Protein AF-A0A8X8A6C6-F1 (afdb_monomer_lite)

Structure (mmCIF, N/CA/C/O backbone):
data_AF-A0A8X8A6C6-F1
#
_entry.id   AF-A0A8X8A6C6-F1
#
loop_
_atom_site.group_PDB
_atom_site.id
_atom_site.type_symbol
_atom_site.label_atom_id
_atom_site.label_alt_id
_atom_site.label_comp_id
_atom_site.label_asym_id
_atom_site.label_entity_id
_atom_site.label_seq_id
_atom_site.pdbx_PDB_ins_code
_atom_site.Cartn_x
_atom_site.Cartn_y
_atom_site.Cartn_z
_atom_site.occupancy
_atom_site.B_iso_or_equiv
_atom_site.auth_seq_id
_atom_site.auth_comp_id
_atom_site.auth_asym_id
_atom_site.auth_atom_id
_atom_site.pdbx_PDB_model_num
ATOM 1 N N . MET A 1 1 ? 22.753 -1.220 -22.882 1.00 50.66 1 MET A N 1
ATOM 2 C CA . MET A 1 1 ? 22.386 -2.649 -22.761 1.00 50.66 1 MET A CA 1
ATOM 3 C C . MET A 1 1 ? 22.906 -3.219 -21.456 1.00 50.66 1 MET A C 1
ATOM 5 O O . MET A 1 1 ? 23.828 -2.651 -20.885 1.00 50.66 1 MET A O 1
ATOM 9 N N . TRP A 1 2 ? 22.296 -4.306 -20.990 1.00 42.31 2 TRP A N 1
ATOM 10 C CA . TRP A 1 2 ? 22.705 -5.079 -19.818 1.00 42.31 2 TRP A CA 1
ATOM 11 C C . TRP A 1 2 ? 23.361 -6.384 -20.267 1.00 42.31 2 TRP A C 1
ATOM 13 O O . TRP A 1 2 ? 22.834 -7.065 -21.150 1.00 42.31 2 TRP A O 1
ATOM 23 N N . PHE A 1 3 ? 24.485 -6.726 -19.644 1.00 52.22 3 PHE A N 1
ATOM 24 C CA . PHE A 1 3 ? 25.288 -7.910 -19.929 1.00 52.22 3 PHE A CA 1
ATOM 25 C C . PHE A 1 3 ? 25.365 -8.757 -18.670 1.00 52.22 3 PHE A C 1
ATOM 27 O O . PHE A 1 3 ? 25.747 -8.252 -17.614 1.00 52.22 3 PHE A O 1
ATOM 34 N N . THR A 1 4 ? 25.044 -10.041 -18.775 1.00 44.72 4 THR A N 1
ATOM 35 C CA . THR A 1 4 ? 25.275 -10.993 -17.687 1.00 44.72 4 THR A CA 1
ATOM 36 C C . THR A 1 4 ? 26.309 -12.015 -18.123 1.00 44.72 4 THR A C 1
ATOM 38 O O . THR A 1 4 ? 26.272 -12.556 -19.233 1.00 44.72 4 THR A O 1
ATOM 41 N N . TRP A 1 5 ? 27.255 -12.271 -17.231 1.00 49.22 5 TRP A N 1
ATOM 42 C CA . TRP A 1 5 ? 28.219 -13.343 -17.320 1.00 49.22 5 TRP A CA 1
ATOM 43 C C . TRP A 1 5 ? 27.968 -14.371 -16.214 1.00 49.22 5 TRP A C 1
ATOM 45 O O . TRP A 1 5 ? 27.308 -14.088 -15.217 1.00 49.22 5 TRP A O 1
ATOM 55 N N . GLY A 1 6 ? 28.410 -15.607 -16.442 1.00 45.78 6 GLY A N 1
ATOM 56 C CA . GLY A 1 6 ? 28.146 -16.741 -15.558 1.00 45.78 6 GLY A CA 1
ATOM 57 C C . GLY A 1 6 ? 28.552 -16.523 -14.091 1.00 45.78 6 GLY A C 1
ATOM 58 O O . GLY A 1 6 ? 29.268 -15.589 -13.730 1.00 45.78 6 GLY A O 1
ATOM 59 N N . ARG A 1 7 ? 28.070 -17.439 -13.246 1.00 41.62 7 ARG A N 1
ATOM 60 C CA . ARG A 1 7 ? 28.234 -17.463 -11.786 1.00 41.62 7 ARG A CA 1
ATOM 61 C C . ARG A 1 7 ? 29.710 -17.378 -11.372 1.00 41.62 7 ARG A C 1
ATOM 63 O O . ARG A 1 7 ? 30.517 -18.192 -11.813 1.00 41.62 7 ARG A O 1
ATOM 70 N N . HIS A 1 8 ? 30.038 -16.454 -10.470 1.00 51.28 8 HIS A N 1
ATOM 71 C CA . HIS A 1 8 ? 31.318 -16.468 -9.758 1.00 51.28 8 HIS A CA 1
ATOM 72 C C . HIS A 1 8 ? 31.312 -17.524 -8.651 1.00 51.28 8 HIS A C 1
ATOM 74 O O . HIS A 1 8 ? 30.309 -17.721 -7.964 1.00 51.28 8 HIS A O 1
ATOM 80 N N . SER A 1 9 ? 32.459 -18.160 -8.427 1.00 47.44 9 SER A N 1
ATOM 81 C CA . SER A 1 9 ? 32.748 -18.911 -7.206 1.00 47.44 9 SER A CA 1
ATOM 82 C C . SER A 1 9 ? 33.253 -17.944 -6.128 1.00 47.44 9 SER A C 1
ATOM 84 O O . SER A 1 9 ? 34.435 -17.961 -5.786 1.00 47.44 9 SER A O 1
ATOM 86 N N . HIS A 1 10 ? 32.406 -17.033 -5.645 1.00 53.00 10 HIS A N 1
ATOM 87 C CA . HIS A 1 10 ? 32.787 -16.204 -4.501 1.00 53.00 10 HIS A CA 1
ATOM 88 C C . HIS A 1 10 ? 32.611 -16.980 -3.193 1.00 53.00 10 HIS A C 1
ATOM 90 O O . HIS A 1 10 ? 31.655 -17.736 -3.015 1.00 53.00 10 HIS A O 1
ATOM 96 N N . VAL A 1 11 ? 33.563 -16.772 -2.284 1.00 54.69 11 VAL A N 1
ATOM 97 C CA . VAL A 1 11 ? 33.421 -17.077 -0.857 1.00 54.69 11 VAL A CA 1
ATOM 98 C C . VAL A 1 11 ? 32.329 -16.160 -0.286 1.00 54.69 11 VAL A C 1
ATOM 100 O O . VAL A 1 11 ? 32.055 -15.107 -0.860 1.00 54.69 11 VAL A O 1
ATOM 103 N N . SER A 1 12 ? 31.683 -16.558 0.811 1.00 57.09 12 SER A N 1
ATOM 104 C CA . SER A 1 12 ? 30.453 -15.948 1.345 1.00 57.09 12 SER A CA 1
ATOM 105 C C . SER A 1 12 ? 30.505 -14.432 1.595 1.00 57.09 12 SER A C 1
ATOM 107 O O . SER A 1 12 ? 29.444 -13.817 1.636 1.00 57.09 12 SER A O 1
ATOM 109 N N . GLU A 1 13 ? 31.692 -13.817 1.689 1.00 70.00 13 GLU A N 1
ATOM 110 C CA . GLU A 1 13 ? 31.872 -12.358 1.749 1.00 70.00 13 GLU A CA 1
ATOM 111 C C . GLU A 1 13 ? 33.105 -11.892 0.937 1.00 70.00 13 GLU A C 1
ATOM 113 O O . GLU A 1 13 ? 34.239 -12.106 1.370 1.00 70.00 13 GLU A O 1
ATOM 118 N N . PRO A 1 14 ? 32.931 -11.267 -0.246 1.00 70.19 14 PRO A N 1
ATOM 119 C CA . PRO A 1 14 ? 34.041 -10.747 -1.050 1.00 70.19 14 PRO A CA 1
ATOM 120 C C . PRO A 1 14 ? 34.592 -9.423 -0.491 1.00 70.19 14 PRO A C 1
ATOM 122 O O . PRO A 1 14 ? 33.827 -8.542 -0.087 1.00 70.19 14 PRO A O 1
ATOM 125 N N . SER A 1 15 ? 35.919 -9.254 -0.514 1.00 82.75 15 SER A N 1
ATOM 126 C CA . SER A 1 15 ? 36.582 -8.006 -0.108 1.00 82.75 15 SER A CA 1
ATOM 127 C C . SER A 1 15 ? 36.410 -6.897 -1.156 1.00 82.75 15 SER A C 1
ATOM 129 O O . SER A 1 15 ? 36.077 -7.171 -2.309 1.00 82.75 15 SER A O 1
ATOM 131 N N . SER A 1 16 ? 36.680 -5.633 -0.802 1.00 82.06 16 SER A N 1
ATOM 132 C CA . SER A 1 16 ? 36.656 -4.521 -1.772 1.00 82.06 16 SER A CA 1
ATOM 133 C C . SER A 1 16 ? 37.600 -4.759 -2.955 1.00 82.06 16 SER A C 1
ATOM 135 O O . SER A 1 16 ? 37.213 -4.547 -4.099 1.00 82.06 16 SER A O 1
ATOM 137 N N . LEU A 1 17 ? 38.788 -5.307 -2.689 1.00 84.88 17 LEU A N 1
ATOM 138 C CA . LEU A 1 17 ? 39.769 -5.661 -3.714 1.00 84.88 17 LEU A CA 1
ATOM 139 C C . LEU A 1 17 ? 39.229 -6.719 -4.692 1.00 84.88 17 LEU A C 1
ATOM 141 O O . LEU A 1 17 ? 39.547 -6.688 -5.881 1.00 84.88 17 LEU A O 1
ATOM 145 N N . ASP A 1 18 ? 38.415 -7.661 -4.208 1.00 80.62 18 ASP A N 1
ATOM 146 C CA . ASP A 1 18 ? 37.792 -8.676 -5.062 1.00 80.62 18 ASP A CA 1
ATOM 147 C C . ASP A 1 18 ? 36.736 -8.050 -5.978 1.00 80.62 18 ASP A C 1
ATOM 149 O O . ASP A 1 18 ? 36.684 -8.373 -7.164 1.00 80.62 18 ASP A O 1
ATOM 153 N N . LEU A 1 19 ? 35.940 -7.108 -5.464 1.00 83.19 19 LEU A N 1
ATOM 154 C CA . LEU A 1 19 ? 34.939 -6.385 -6.256 1.00 83.19 19 LEU A CA 1
ATOM 155 C C . LEU A 1 19 ? 35.593 -5.477 -7.313 1.00 83.19 19 LEU A C 1
ATOM 157 O O . LEU A 1 19 ? 35.108 -5.410 -8.447 1.00 83.19 19 LEU A O 1
ATOM 161 N N . ASP A 1 20 ? 36.714 -4.836 -6.976 1.00 87.38 20 ASP A N 1
ATOM 162 C CA . ASP A 1 20 ? 37.488 -4.008 -7.908 1.00 87.38 20 ASP A CA 1
ATOM 163 C C . ASP A 1 20 ? 38.074 -4.857 -9.042 1.00 87.38 20 ASP A C 1
ATOM 165 O O . ASP A 1 20 ? 37.965 -4.499 -10.215 1.00 87.38 20 ASP A O 1
ATOM 169 N N . ARG A 1 21 ? 38.602 -6.046 -8.721 1.00 87.19 21 ARG A N 1
ATOM 170 C CA . ARG A 1 21 ? 39.092 -7.008 -9.724 1.00 87.19 21 ARG A CA 1
ATOM 171 C C . ARG A 1 21 ? 37.996 -7.471 -10.679 1.00 87.19 21 ARG A C 1
ATOM 173 O O . ARG A 1 21 ? 38.250 -7.603 -11.876 1.00 87.19 21 ARG A O 1
ATOM 180 N N . VAL A 1 22 ? 36.786 -7.720 -10.175 1.00 85.44 22 VAL A N 1
ATOM 181 C CA . VAL A 1 22 ? 35.648 -8.097 -11.028 1.00 85.44 22 VAL A CA 1
ATOM 182 C C . VAL A 1 22 ? 35.269 -6.934 -11.947 1.00 85.44 22 VAL A C 1
ATOM 184 O O . VAL A 1 22 ? 35.121 -7.136 -13.151 1.00 85.44 22 VAL A O 1
ATOM 187 N N . THR A 1 23 ? 35.208 -5.714 -11.416 1.00 88.06 23 THR A N 1
ATOM 188 C CA . THR A 1 23 ? 34.947 -4.501 -12.207 1.00 88.06 23 THR A CA 1
ATOM 189 C C . THR A 1 23 ? 35.987 -4.312 -13.314 1.00 88.06 23 THR A C 1
ATOM 191 O O . THR A 1 23 ? 35.636 -4.102 -14.475 1.00 88.06 23 THR A O 1
ATOM 194 N N . ASP A 1 24 ? 37.273 -4.476 -13.000 1.00 89.81 24 ASP A N 1
ATOM 195 C CA . ASP A 1 24 ? 38.345 -4.414 -13.995 1.00 89.81 24 ASP A CA 1
ATOM 196 C C . ASP A 1 24 ? 38.210 -5.490 -15.078 1.00 89.81 24 ASP A C 1
ATOM 198 O O . ASP A 1 24 ? 38.470 -5.220 -16.255 1.00 89.81 24 ASP A O 1
ATOM 202 N N . SER A 1 25 ? 37.746 -6.688 -14.711 1.00 88.81 25 SER A N 1
ATOM 203 C CA . SER A 1 25 ? 37.495 -7.765 -15.670 1.00 88.81 25 SER A CA 1
ATOM 204 C C . SER A 1 25 ? 36.363 -7.435 -16.652 1.00 88.81 25 SER A C 1
ATOM 206 O O . SER A 1 25 ? 36.438 -7.834 -17.816 1.00 88.81 25 SER A O 1
ATOM 208 N N . HIS A 1 26 ? 35.355 -6.655 -16.237 1.00 89.94 26 HIS A N 1
ATOM 209 C CA . HIS A 1 26 ? 34.302 -6.168 -17.134 1.00 89.94 26 HIS A CA 1
ATOM 210 C C . HIS A 1 26 ? 34.869 -5.208 -18.182 1.00 89.94 26 HIS A C 1
ATOM 212 O O . HIS A 1 26 ? 34.605 -5.371 -19.375 1.00 89.94 26 HIS A O 1
ATOM 218 N N . HIS A 1 27 ? 35.695 -4.248 -17.752 1.00 89.62 27 HIS A N 1
ATOM 219 C CA . HIS A 1 27 ? 36.344 -3.296 -18.657 1.00 89.62 27 HIS A CA 1
ATOM 220 C C . HIS A 1 27 ? 37.281 -3.997 -19.644 1.00 89.62 27 HIS A C 1
ATOM 222 O O . HIS A 1 27 ? 37.338 -3.635 -20.817 1.00 89.62 27 HIS A O 1
ATOM 228 N N . GLU A 1 28 ? 38.009 -5.021 -19.195 1.00 87.56 28 GLU A N 1
ATOM 229 C CA . GLU A 1 28 ? 38.875 -5.810 -20.073 1.00 87.56 28 GLU A CA 1
ATOM 230 C C . GLU A 1 28 ? 38.093 -6.651 -21.076 1.00 87.56 28 GLU A C 1
ATOM 232 O O . GLU A 1 28 ? 38.488 -6.727 -22.243 1.00 87.56 28 GLU A O 1
ATOM 237 N N . LEU A 1 29 ? 36.982 -7.254 -20.646 1.00 86.50 29 LEU A N 1
ATOM 238 C CA . LEU A 1 29 ? 36.109 -8.011 -21.529 1.00 86.50 29 LEU A CA 1
ATOM 239 C C . LEU A 1 29 ? 35.541 -7.102 -22.620 1.00 86.50 29 LEU A C 1
ATOM 241 O O . LEU A 1 29 ? 35.738 -7.400 -23.796 1.00 86.50 29 LEU A O 1
ATOM 245 N N . LEU A 1 30 ? 34.908 -5.983 -22.256 1.00 86.12 30 LEU A N 1
ATOM 246 C CA . LEU A 1 30 ? 34.327 -5.059 -23.231 1.00 86.12 30 LEU A CA 1
ATOM 247 C C . LEU A 1 30 ? 35.401 -4.428 -24.132 1.00 86.12 30 LEU A C 1
ATOM 249 O O . LEU A 1 30 ? 35.263 -4.421 -25.354 1.00 86.12 30 LEU A O 1
ATOM 253 N N . GLY A 1 31 ? 36.522 -3.995 -23.550 1.00 84.62 31 GLY A N 1
ATOM 254 C CA . GLY A 1 31 ? 37.639 -3.418 -24.299 1.00 84.62 31 GLY A CA 1
ATOM 255 C C . GLY A 1 31 ? 38.247 -4.379 -25.327 1.00 84.62 31 GLY A C 1
ATOM 256 O O . GLY A 1 31 ? 38.804 -3.933 -26.328 1.00 84.62 31 GLY A O 1
ATOM 257 N N . SER A 1 32 ? 38.114 -5.696 -25.133 1.00 82.75 32 SER A N 1
ATOM 258 C CA . SER A 1 32 ? 38.578 -6.691 -26.107 1.00 82.75 32 SER A CA 1
ATOM 259 C C . SER A 1 32 ? 37.758 -6.732 -27.407 1.00 82.75 32 SER A C 1
ATOM 261 O O . SER A 1 32 ? 38.290 -7.173 -28.426 1.00 82.75 32 SER A O 1
ATOM 263 N N . PHE A 1 33 ? 36.513 -6.238 -27.402 1.00 76.44 33 PHE A N 1
ATOM 264 C CA . PHE A 1 33 ? 35.654 -6.157 -28.595 1.00 76.44 33 PHE A CA 1
ATOM 265 C C . PHE A 1 33 ? 35.886 -4.884 -29.396 1.00 76.44 33 PHE A C 1
ATOM 267 O O . PHE A 1 33 ? 35.935 -4.937 -30.622 1.00 76.44 33 PHE A O 1
ATOM 274 N N . PHE A 1 34 ? 36.167 -3.765 -28.725 1.00 73.56 34 PHE A N 1
ATOM 275 C CA . PHE A 1 34 ? 36.590 -2.538 -29.409 1.00 73.56 34 PHE A CA 1
ATOM 276 C C . PHE A 1 34 ? 37.879 -2.720 -30.222 1.00 73.56 34 PHE A C 1
ATOM 278 O O . PHE A 1 34 ? 38.143 -1.958 -31.145 1.00 73.56 34 PHE A O 1
ATOM 285 N N . PHE A 1 35 ? 38.662 -3.756 -29.916 1.00 64.38 35 PHE A N 1
ATOM 286 C CA . PHE A 1 35 ? 39.835 -4.142 -30.692 1.00 64.38 35 PHE A CA 1
ATOM 287 C C . PHE A 1 35 ? 39.512 -4.971 -31.956 1.00 64.38 35 PHE A C 1
ATOM 289 O O . PHE A 1 35 ? 40.356 -5.057 -32.845 1.00 64.38 35 PHE A O 1
ATOM 296 N N . ARG A 1 36 ? 38.337 -5.618 -32.044 1.00 59.59 36 ARG A N 1
ATOM 297 C CA . ARG A 1 36 ? 38.002 -6.629 -33.073 1.00 59.59 36 ARG A CA 1
ATOM 298 C C . ARG A 1 36 ? 37.034 -6.165 -34.172 1.00 59.59 36 ARG A C 1
ATOM 300 O O . ARG A 1 36 ? 36.957 -6.839 -35.198 1.00 59.59 36 ARG A O 1
ATOM 307 N N . LEU A 1 37 ? 36.353 -5.031 -34.004 1.00 56.44 37 LEU A N 1
ATOM 308 C CA . LEU A 1 37 ? 35.411 -4.481 -34.990 1.00 56.44 37 LEU A CA 1
ATOM 309 C C . LEU A 1 37 ? 36.121 -3.940 -36.256 1.00 56.44 37 LEU A C 1
ATOM 311 O O . LEU A 1 37 ? 37.153 -3.271 -36.139 1.00 56.44 37 LEU A O 1
ATOM 315 N N . PRO A 1 38 ? 35.594 -4.170 -37.478 1.00 53.69 38 PRO A N 1
ATOM 316 C CA . PRO A 1 38 ? 36.213 -3.685 -38.710 1.00 53.69 38 PRO A CA 1
ATOM 317 C C . PRO A 1 38 ? 35.692 -2.294 -39.135 1.00 53.69 38 PRO A C 1
ATOM 319 O O . PRO A 1 38 ? 34.567 -2.196 -39.611 1.00 53.69 38 PRO A O 1
ATOM 322 N N . ALA A 1 39 ? 36.529 -1.247 -39.000 1.00 50.38 39 ALA A N 1
ATOM 323 C CA . ALA A 1 39 ? 36.676 -0.019 -39.837 1.00 50.38 39 ALA A CA 1
ATOM 324 C C . ALA A 1 39 ? 37.160 1.190 -38.991 1.00 50.38 39 ALA A C 1
ATOM 326 O O . ALA A 1 39 ? 37.118 1.143 -37.765 1.00 50.38 39 ALA A O 1
ATOM 327 N N . PRO A 1 40 ? 37.540 2.340 -39.587 1.00 47.84 40 PRO A N 1
ATOM 328 C CA . PRO A 1 40 ? 38.885 2.701 -40.069 1.00 47.84 40 PRO A CA 1
ATOM 329 C C . PRO A 1 40 ? 39.998 2.751 -38.993 1.00 47.84 40 PRO A C 1
ATOM 331 O O . PRO A 1 40 ? 41.100 3.222 -39.263 1.00 47.84 40 PRO A O 1
ATOM 334 N N . VAL A 1 41 ? 39.741 2.277 -37.772 1.00 52.47 41 VAL A N 1
ATOM 335 C CA . VAL A 1 41 ? 40.631 2.431 -36.611 1.00 52.47 41 VAL A CA 1
ATOM 336 C C . VAL A 1 41 ? 41.327 1.121 -36.227 1.00 52.47 41 VAL A C 1
ATOM 338 O O . VAL A 1 41 ? 41.425 0.748 -35.061 1.00 52.47 41 VAL A O 1
ATOM 341 N N . SER A 1 42 ? 41.865 0.412 -37.219 1.00 46.72 42 SER A N 1
ATOM 342 C CA . SER A 1 42 ? 42.821 -0.672 -36.977 1.00 46.72 42 SER A CA 1
ATOM 343 C C . SER A 1 42 ? 44.135 -0.074 -36.453 1.00 46.72 42 SER A C 1
ATOM 345 O O . SER A 1 42 ? 44.983 0.340 -37.243 1.00 46.72 42 SER A O 1
ATOM 347 N N . GLY A 1 43 ? 44.293 0.023 -35.127 1.00 54.00 43 GLY A N 1
ATOM 348 C CA . GLY A 1 43 ? 45.549 0.481 -34.516 1.00 54.00 43 GLY A CA 1
ATOM 349 C C . GLY A 1 43 ? 45.487 1.137 -33.131 1.00 54.00 43 GLY A C 1
ATOM 350 O O . GLY A 1 43 ? 46.524 1.605 -32.666 1.00 54.00 43 GLY A O 1
ATOM 351 N N . LEU A 1 44 ? 44.337 1.200 -32.445 1.00 57.44 44 LEU A N 1
ATOM 352 C CA . LEU A 1 44 ? 44.312 1.763 -31.087 1.00 57.44 44 LEU A CA 1
ATOM 353 C C . LEU A 1 44 ? 45.078 0.869 -30.089 1.00 57.44 44 LEU A C 1
ATOM 355 O O . LEU A 1 44 ? 44.788 -0.327 -29.994 1.00 57.44 44 LEU A O 1
ATOM 359 N N . PRO A 1 45 ? 46.013 1.426 -29.289 1.00 68.94 45 PRO A N 1
ATOM 360 C CA . PRO A 1 45 ? 46.638 0.713 -28.182 1.00 68.94 45 PRO A CA 1
ATOM 361 C C . PRO A 1 45 ? 45.588 0.092 -27.253 1.00 68.94 45 PRO A C 1
ATOM 363 O O . PRO A 1 45 ? 44.576 0.721 -26.941 1.00 68.94 45 PRO A O 1
ATOM 366 N N . ARG A 1 46 ? 45.865 -1.116 -26.741 1.00 66.88 46 ARG A N 1
ATOM 367 C CA . ARG A 1 46 ? 45.013 -1.852 -25.780 1.00 66.88 46 ARG A CA 1
ATOM 368 C C . ARG A 1 46 ? 44.539 -0.984 -24.605 1.00 66.88 46 ARG A C 1
ATOM 370 O O . ARG A 1 46 ? 43.432 -1.172 -24.111 1.00 66.88 46 ARG A O 1
ATOM 377 N N . LEU A 1 47 ? 45.363 -0.018 -24.191 1.00 71.19 47 LEU A N 1
ATOM 378 C CA . LEU A 1 47 ? 45.040 0.945 -23.141 1.00 71.19 47 LEU A CA 1
ATOM 379 C C . LEU A 1 47 ? 43.843 1.835 -23.510 1.00 71.19 47 LEU A C 1
ATOM 381 O O . LEU A 1 47 ? 42.948 2.010 -22.695 1.00 71.19 47 LEU A O 1
ATOM 385 N N . ILE A 1 48 ? 43.773 2.325 -24.750 1.00 75.25 48 ILE A N 1
ATOM 386 C CA . ILE A 1 48 ? 42.691 3.215 -25.191 1.00 75.25 48 ILE A CA 1
ATOM 387 C C . ILE A 1 48 ? 41.364 2.455 -25.317 1.00 75.25 48 ILE A C 1
ATOM 389 O O . ILE A 1 48 ? 40.311 2.993 -24.993 1.00 75.25 48 ILE A O 1
ATOM 393 N N . CYS A 1 49 ? 41.399 1.178 -25.712 1.00 79.69 49 CYS A N 1
ATOM 394 C CA . CYS A 1 49 ? 40.197 0.335 -25.730 1.00 79.69 49 CYS A CA 1
ATOM 395 C C . CYS A 1 49 ? 39.655 0.073 -24.314 1.00 79.69 49 CYS A C 1
ATOM 397 O O . CYS A 1 49 ? 38.442 0.036 -24.124 1.00 79.69 49 CYS A O 1
ATOM 399 N N . LYS A 1 50 ? 40.540 -0.074 -23.315 1.00 82.31 50 LYS A N 1
ATOM 400 C CA . LYS A 1 50 ? 40.139 -0.212 -21.905 1.00 82.31 50 LYS A CA 1
ATOM 401 C C . LYS A 1 50 ? 39.534 1.086 -21.362 1.00 82.31 50 LYS A C 1
ATOM 403 O O . LYS A 1 50 ? 38.537 1.016 -20.655 1.00 82.31 50 LYS A O 1
ATOM 408 N N . GLU A 1 51 ? 40.081 2.248 -21.718 1.00 84.69 51 GLU A N 1
ATOM 409 C CA . GLU A 1 51 ? 39.495 3.541 -21.326 1.00 84.69 51 GLU A CA 1
ATOM 410 C C . GLU A 1 51 ? 38.123 3.768 -21.973 1.00 84.69 51 GLU A C 1
ATOM 412 O O . GLU A 1 51 ? 37.165 4.061 -21.266 1.00 84.69 51 GLU A O 1
ATOM 417 N N . LYS A 1 52 ? 37.964 3.478 -23.271 1.00 83.75 52 LYS A N 1
ATOM 418 C CA . LYS A 1 52 ? 36.640 3.490 -23.919 1.00 83.75 52 LYS A CA 1
ATOM 419 C C . LYS A 1 52 ? 35.638 2.557 -23.237 1.00 83.75 52 LYS A C 1
ATOM 421 O O . LYS A 1 52 ? 34.468 2.894 -23.101 1.00 83.75 52 LYS A O 1
ATOM 426 N N . ALA A 1 53 ? 36.082 1.379 -22.799 1.00 86.75 53 ALA A N 1
ATOM 427 C CA . ALA A 1 53 ? 35.224 0.447 -22.073 1.00 86.75 53 ALA A CA 1
ATOM 428 C C . ALA A 1 53 ? 34.794 0.992 -20.704 1.00 86.75 53 ALA A C 1
ATOM 430 O O . ALA A 1 53 ? 33.647 0.789 -20.318 1.00 86.75 53 ALA A O 1
ATOM 431 N N . LYS A 1 54 ? 35.674 1.707 -19.993 1.00 89.25 54 LYS A N 1
ATOM 432 C CA . LYS A 1 54 ? 35.319 2.394 -18.742 1.00 89.25 54 LYS A CA 1
ATOM 433 C C . LYS A 1 54 ? 34.305 3.513 -18.964 1.00 89.25 54 LYS A C 1
ATOM 435 O O . LYS A 1 54 ? 33.422 3.686 -18.140 1.00 89.25 54 LYS A O 1
ATOM 440 N N . GLU A 1 55 ? 34.421 4.255 -20.064 1.00 87.62 55 GLU A N 1
ATOM 441 C CA . GLU A 1 55 ? 33.465 5.315 -20.411 1.00 87.62 55 GLU A CA 1
ATOM 442 C C . GLU A 1 55 ? 32.097 4.749 -20.816 1.00 87.62 55 GLU A C 1
ATOM 444 O O . GLU A 1 55 ? 31.060 5.313 -20.474 1.00 87.62 55 GLU A O 1
ATOM 449 N N . ALA A 1 56 ? 32.085 3.618 -21.526 1.00 85.75 56 ALA A N 1
ATOM 450 C CA . ALA A 1 56 ? 30.856 2.968 -21.966 1.00 85.75 56 ALA A CA 1
ATOM 451 C C . ALA A 1 56 ? 30.104 2.280 -20.816 1.00 85.75 56 ALA A C 1
ATOM 453 O O . ALA A 1 56 ? 28.872 2.258 -20.824 1.00 85.75 56 ALA A O 1
ATOM 454 N N . VAL A 1 57 ? 30.820 1.696 -19.846 1.00 87.69 57 VAL A N 1
ATOM 455 C CA . VAL A 1 57 ? 30.245 0.987 -18.692 1.00 87.69 57 VAL A CA 1
ATOM 456 C C . VAL A 1 57 ? 29.827 1.981 -17.613 1.00 87.69 57 VAL A C 1
ATOM 458 O O . VAL A 1 57 ? 30.661 2.612 -16.977 1.00 87.69 57 VAL A O 1
ATOM 461 N N . PHE A 1 58 ? 28.527 2.059 -17.336 1.00 86.44 58 PHE A N 1
ATOM 462 C CA . PHE A 1 58 ? 27.985 2.943 -16.298 1.00 86.44 58 PHE A CA 1
ATOM 463 C C . PHE A 1 58 ? 27.534 2.198 -15.033 1.00 86.44 58 PHE A C 1
ATOM 465 O O . PHE A 1 58 ? 27.376 2.821 -13.987 1.00 86.44 58 PHE A O 1
ATOM 472 N N . TYR A 1 59 ? 27.386 0.868 -15.089 1.00 83.62 59 TYR A N 1
ATOM 473 C CA . TYR A 1 59 ? 27.225 0.025 -13.899 1.00 83.62 59 TYR A CA 1
ATOM 474 C C . TYR A 1 59 ? 28.026 -1.268 -14.018 1.00 83.62 59 TYR A C 1
ATOM 476 O O . TYR A 1 59 ? 28.000 -1.917 -15.060 1.00 83.62 59 TYR A O 1
ATOM 484 N N . SER A 1 60 ? 28.668 -1.679 -12.923 1.00 85.44 60 SER A N 1
ATOM 485 C CA . SER A 1 60 ? 29.282 -3.001 -12.766 1.00 85.44 60 SER A CA 1
ATOM 486 C C . SER A 1 60 ? 28.657 -3.735 -11.588 1.00 85.44 60 SER A C 1
ATOM 488 O O . SER A 1 60 ? 28.566 -3.209 -10.481 1.00 85.44 60 SER A O 1
ATOM 490 N N . TYR A 1 61 ? 28.244 -4.970 -11.831 1.00 82.69 61 TYR A N 1
ATOM 491 C CA . TYR A 1 61 ? 27.598 -5.849 -10.872 1.00 82.69 61 TYR A CA 1
ATOM 492 C C . TYR A 1 61 ? 28.560 -6.965 -10.492 1.00 82.69 61 TYR A C 1
ATOM 494 O O . TYR A 1 61 ? 29.003 -7.736 -11.342 1.00 82.69 61 TYR A O 1
ATOM 502 N N . THR A 1 62 ? 28.937 -6.993 -9.216 1.00 82.19 62 THR A N 1
ATOM 503 C CA . THR A 1 62 ? 30.121 -7.730 -8.747 1.00 82.19 62 THR A CA 1
ATOM 504 C C . THR A 1 62 ? 29.840 -8.698 -7.600 1.00 82.19 62 THR A C 1
ATOM 506 O O . THR A 1 62 ? 30.706 -9.492 -7.255 1.00 82.19 62 THR A O 1
ATOM 509 N N . ARG A 1 63 ? 28.644 -8.649 -6.995 1.00 72.00 63 ARG A N 1
ATOM 510 C CA . ARG A 1 63 ? 28.291 -9.449 -5.805 1.00 72.00 63 ARG A CA 1
ATOM 511 C C . ARG A 1 63 ? 27.496 -10.706 -6.153 1.00 72.00 63 ARG A C 1
ATOM 513 O O . ARG A 1 63 ? 28.030 -11.808 -6.142 1.00 72.00 63 ARG A O 1
ATOM 520 N N . TYR A 1 64 ? 26.207 -10.536 -6.441 1.00 62.31 64 TYR A N 1
ATOM 521 C CA . TYR A 1 64 ? 25.263 -11.647 -6.635 1.00 62.31 64 TYR A CA 1
ATOM 522 C C . TYR A 1 64 ? 25.182 -12.121 -8.086 1.00 62.31 64 TYR A C 1
ATOM 524 O O . TYR A 1 64 ? 24.849 -13.270 -8.364 1.00 62.31 64 TYR A O 1
ATOM 532 N N . PHE A 1 65 ? 25.503 -11.226 -9.012 1.00 66.94 65 PHE A N 1
ATOM 533 C CA . PHE A 1 65 ? 25.543 -11.471 -10.439 1.00 66.94 65 PHE A CA 1
ATOM 534 C C . PHE A 1 65 ? 26.802 -10.819 -10.992 1.00 66.94 65 PHE A C 1
ATOM 536 O O . PHE A 1 65 ? 27.217 -9.771 -10.504 1.00 66.94 65 PHE A O 1
ATOM 543 N N . ASN A 1 66 ? 27.412 -11.480 -11.970 1.00 78.38 66 ASN A N 1
ATOM 544 C CA . ASN A 1 66 ? 28.583 -11.007 -12.688 1.00 78.38 66 ASN A CA 1
ATOM 545 C C . ASN A 1 66 ? 28.084 -10.342 -13.967 1.00 78.38 66 ASN A C 1
ATOM 547 O O . ASN A 1 66 ? 27.495 -11.013 -14.811 1.00 78.38 66 ASN A O 1
ATOM 551 N N . GLY A 1 67 ? 28.222 -9.033 -14.102 1.00 85.06 67 GLY A N 1
ATOM 552 C CA . GLY A 1 67 ? 27.654 -8.345 -15.252 1.00 85.06 67 GLY A CA 1
ATOM 553 C C . GLY A 1 67 ? 27.892 -6.852 -15.233 1.00 85.06 67 GLY A C 1
ATOM 554 O O . GLY A 1 67 ? 28.339 -6.291 -14.239 1.00 85.06 67 GLY A O 1
ATOM 555 N N . PHE A 1 68 ? 27.552 -6.185 -16.325 1.00 87.62 68 PHE A N 1
ATOM 556 C CA . PHE A 1 68 ? 27.668 -4.736 -16.421 1.00 87.62 68 PHE A CA 1
ATOM 557 C C . PHE A 1 68 ? 26.558 -4.152 -17.291 1.00 87.62 68 PHE A C 1
ATOM 559 O O . PHE A 1 68 ? 25.946 -4.850 -18.100 1.00 87.62 68 PHE A O 1
ATOM 566 N N . ALA A 1 69 ? 26.291 -2.862 -17.120 1.00 85.06 69 ALA A N 1
ATOM 567 C CA . ALA A 1 69 ? 25.462 -2.085 -18.025 1.00 85.06 69 ALA A CA 1
ATOM 568 C C . ALA A 1 69 ? 26.357 -1.101 -18.782 1.00 85.06 69 ALA A C 1
ATOM 570 O O . ALA A 1 69 ? 27.127 -0.363 -18.166 1.00 85.06 69 ALA A O 1
ATOM 571 N N . ALA A 1 70 ? 26.265 -1.118 -20.112 1.00 87.88 70 ALA A N 1
ATOM 572 C CA . ALA A 1 70 ? 27.060 -0.259 -20.984 1.00 87.88 70 ALA A CA 1
ATOM 573 C C . ALA A 1 70 ? 26.226 0.375 -22.100 1.00 87.88 70 ALA A C 1
ATOM 575 O O . ALA A 1 70 ? 25.207 -0.184 -22.520 1.00 87.88 70 ALA A O 1
ATOM 576 N N . ILE A 1 71 ? 26.647 1.544 -22.573 1.00 85.44 71 ILE A N 1
ATOM 577 C CA . ILE A 1 71 ? 26.123 2.181 -23.786 1.00 85.44 71 ILE A CA 1
ATOM 578 C C . ILE A 1 71 ? 26.926 1.637 -24.964 1.00 85.44 71 ILE A C 1
ATOM 580 O O . ILE A 1 71 ? 28.137 1.812 -24.980 1.00 85.44 71 ILE A O 1
ATOM 584 N N . LEU A 1 72 ? 26.260 0.961 -25.900 1.00 83.75 72 LEU A N 1
ATOM 585 C CA . LEU A 1 72 ? 26.862 0.356 -27.090 1.00 83.75 72 LEU A CA 1
ATOM 586 C C . LEU A 1 72 ? 25.936 0.538 -28.288 1.00 83.75 72 LEU A C 1
ATOM 588 O O . LEU A 1 72 ? 24.715 0.611 -28.101 1.00 83.75 72 LEU A O 1
ATOM 592 N N . GLU A 1 73 ? 26.521 0.531 -29.480 1.00 83.56 73 GLU A N 1
ATOM 593 C CA . GLU A 1 73 ? 25.785 0.435 -30.740 1.00 83.56 73 GLU A CA 1
ATOM 594 C C . GLU A 1 73 ? 25.234 -0.988 -30.956 1.00 83.56 73 GLU A C 1
ATOM 596 O O . GLU A 1 73 ? 25.700 -1.969 -30.356 1.00 83.56 73 GLU A O 1
ATOM 601 N N . ASP A 1 74 ? 24.220 -1.118 -31.815 1.00 80.38 74 ASP A N 1
ATOM 602 C CA . ASP A 1 74 ? 23.512 -2.386 -32.036 1.00 80.38 74 ASP A CA 1
ATOM 603 C C . ASP A 1 74 ? 24.442 -3.482 -32.600 1.00 80.38 74 ASP A C 1
ATOM 605 O O . ASP A 1 74 ? 24.338 -4.652 -32.214 1.00 80.38 74 ASP A O 1
ATOM 609 N N . GLU A 1 75 ? 25.402 -3.121 -33.455 1.00 82.19 75 GLU A N 1
ATOM 610 C CA . GLU A 1 75 ? 26.395 -4.048 -34.007 1.00 82.19 75 GLU A CA 1
ATOM 611 C C . GLU A 1 75 ? 27.371 -4.561 -32.939 1.00 82.19 75 GLU A C 1
ATOM 613 O O . GLU A 1 75 ? 27.659 -5.761 -32.883 1.00 82.19 75 GLU A O 1
ATOM 618 N N . GLU A 1 76 ? 27.846 -3.674 -32.061 1.00 82.88 76 GLU A N 1
ATOM 619 C CA . GLU A 1 76 ? 28.777 -4.007 -30.975 1.00 82.88 76 GLU A CA 1
ATOM 620 C C . GLU A 1 76 ? 28.124 -4.988 -29.996 1.00 82.88 76 GLU A C 1
ATOM 622 O O . GLU A 1 76 ? 28.713 -5.988 -29.577 1.00 82.88 76 GLU A O 1
ATOM 627 N N . ALA A 1 77 ? 26.856 -4.744 -29.682 1.00 83.69 77 ALA A N 1
ATOM 628 C CA . ALA A 1 77 ? 26.053 -5.614 -28.846 1.00 83.69 77 ALA A CA 1
ATOM 629 C C . ALA A 1 77 ? 25.817 -6.996 -29.453 1.00 83.69 77 ALA A C 1
ATOM 631 O O . ALA A 1 77 ? 25.904 -8.011 -28.751 1.00 83.69 77 ALA A O 1
ATOM 632 N N . ALA A 1 78 ? 25.524 -7.042 -30.756 1.00 84.12 78 ALA A N 1
ATOM 633 C CA . ALA A 1 78 ? 25.335 -8.285 -31.485 1.00 84.12 78 ALA A CA 1
ATOM 634 C C . ALA A 1 78 ? 26.624 -9.118 -31.502 1.00 84.12 78 ALA A C 1
ATOM 636 O O . ALA A 1 78 ? 26.563 -10.336 -31.321 1.00 84.12 78 ALA A O 1
ATOM 637 N N . GLU A 1 79 ? 27.791 -8.488 -31.654 1.00 83.62 79 GLU A N 1
ATOM 638 C CA . GLU A 1 79 ? 29.080 -9.180 -31.582 1.00 83.62 79 GLU A CA 1
ATOM 639 C C . GLU A 1 79 ? 29.351 -9.740 -30.179 1.00 83.62 79 GLU A C 1
ATOM 641 O O . GLU A 1 79 ? 29.656 -10.928 -30.031 1.00 83.62 79 GLU A O 1
ATOM 646 N N . ILE A 1 80 ? 29.160 -8.923 -29.141 1.00 84.19 80 ILE A N 1
ATOM 647 C CA . ILE A 1 80 ? 29.370 -9.323 -27.744 1.00 84.19 80 ILE A CA 1
ATOM 648 C C . ILE A 1 80 ? 28.448 -10.483 -27.355 1.00 84.19 80 ILE A C 1
ATOM 650 O O . ILE A 1 80 ? 28.889 -11.414 -26.678 1.00 84.19 80 ILE A O 1
ATOM 654 N N . SER A 1 81 ? 27.199 -10.486 -27.833 1.00 83.69 81 SER A N 1
ATOM 655 C CA . SER A 1 81 ? 26.219 -11.544 -27.543 1.00 83.69 81 SER A CA 1
ATOM 656 C C . SER A 1 81 ? 26.628 -12.938 -28.029 1.00 83.69 81 SER A C 1
ATOM 658 O O . SER A 1 81 ? 26.150 -13.936 -27.497 1.00 83.69 81 SER A O 1
ATOM 660 N N . ARG A 1 82 ? 27.530 -13.024 -29.016 1.00 85.00 82 ARG A N 1
ATOM 661 C CA . ARG A 1 82 ? 28.018 -14.294 -29.579 1.00 85.00 82 ARG A CA 1
ATOM 662 C C . ARG A 1 82 ? 29.247 -14.836 -28.860 1.00 85.00 82 ARG A C 1
ATOM 664 O O . ARG A 1 82 ? 29.726 -15.921 -29.189 1.00 85.00 82 ARG A O 1
ATOM 671 N N . HIS A 1 83 ? 29.815 -14.079 -27.928 1.00 83.00 83 HIS A N 1
ATOM 672 C CA . HIS A 1 83 ? 31.071 -14.458 -27.311 1.00 83.00 83 HIS A CA 1
ATOM 673 C C . HIS A 1 83 ? 30.861 -15.595 -26.301 1.00 83.00 83 HIS A C 1
ATOM 675 O O . HIS A 1 83 ? 30.015 -15.464 -25.424 1.00 83.00 83 HIS A O 1
ATOM 681 N N . PRO A 1 84 ? 31.687 -16.661 -26.312 1.00 83.12 84 PRO A N 1
ATOM 682 C CA . PRO A 1 84 ? 31.494 -17.853 -25.469 1.00 83.12 84 PRO A CA 1
ATOM 683 C C . PRO A 1 84 ? 31.587 -17.569 -23.970 1.00 83.12 84 PRO A C 1
ATOM 685 O O . PRO A 1 84 ? 31.214 -18.393 -23.140 1.00 83.12 84 PRO A O 1
ATOM 688 N N . LYS A 1 85 ? 32.139 -16.405 -23.625 1.00 80.94 85 LYS A N 1
ATOM 689 C CA . LYS A 1 85 ? 32.022 -15.871 -22.283 1.00 80.94 85 LYS A CA 1
ATOM 690 C C . LYS A 1 85 ? 30.581 -15.366 -22.094 1.00 80.94 85 LYS A C 1
ATOM 692 O O . LYS A 1 85 ? 29.849 -16.010 -21.367 1.00 80.94 85 LYS A O 1
ATOM 697 N N . VAL A 1 86 ? 30.128 -14.309 -22.746 1.00 80.31 86 VAL A N 1
ATOM 698 C CA . VAL A 1 86 ? 28.827 -13.663 -22.479 1.00 80.31 86 VAL A CA 1
ATOM 699 C C . VAL A 1 86 ? 27.642 -14.646 -22.447 1.00 80.31 86 VAL A C 1
ATOM 701 O O . VAL A 1 86 ? 27.418 -15.388 -23.394 1.00 80.31 86 VAL A O 1
ATOM 704 N N . LEU A 1 87 ? 26.882 -14.645 -21.342 1.00 80.50 87 LEU A N 1
ATOM 705 C CA . LEU A 1 87 ? 25.729 -15.539 -21.163 1.00 80.50 87 LEU A CA 1
ATOM 706 C C . LEU A 1 87 ? 24.495 -14.994 -21.887 1.00 80.50 87 LEU A C 1
ATOM 708 O O . LEU A 1 87 ? 23.774 -15.739 -22.543 1.00 80.50 87 LEU A O 1
ATOM 712 N N . SER A 1 88 ? 24.247 -13.691 -21.752 1.00 78.44 88 SER A N 1
ATOM 713 C CA . SER A 1 88 ? 23.134 -13.015 -22.415 1.00 78.44 88 SER A CA 1
ATOM 714 C C . SER A 1 88 ? 23.333 -11.503 -22.466 1.00 78.44 88 SER A C 1
ATOM 716 O O . SER A 1 88 ? 23.985 -10.915 -21.597 1.00 78.44 88 SER A O 1
ATOM 718 N N . VAL A 1 89 ? 22.736 -10.885 -23.488 1.00 80.00 89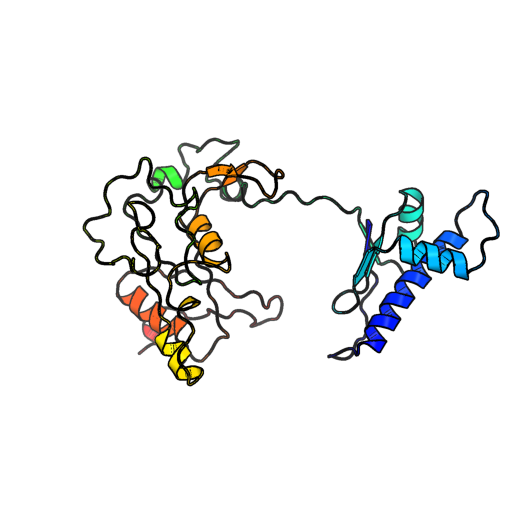 VAL A N 1
ATOM 719 C CA . VAL A 1 89 ? 22.711 -9.436 -23.705 1.00 80.00 89 VAL A CA 1
ATOM 720 C C . VAL A 1 89 ? 21.267 -8.999 -23.866 1.00 80.00 89 VAL A C 1
ATOM 722 O O . VAL A 1 89 ? 20.544 -9.540 -24.700 1.00 80.00 89 VAL A O 1
ATOM 725 N N . PHE A 1 90 ? 20.856 -8.002 -23.089 1.00 78.00 90 PHE A N 1
ATOM 726 C CA . PHE A 1 90 ? 19.508 -7.454 -23.152 1.00 78.00 90 PHE A CA 1
ATOM 727 C C . PHE A 1 90 ? 19.554 -5.954 -23.419 1.00 78.00 90 PHE A C 1
ATOM 729 O O . PHE A 1 90 ? 20.306 -5.198 -22.789 1.00 78.00 90 PHE A O 1
ATOM 736 N N . ARG A 1 91 ? 18.711 -5.486 -24.343 1.00 74.94 91 ARG A N 1
ATOM 737 C CA . ARG A 1 91 ? 18.472 -4.052 -24.503 1.00 74.94 91 ARG A CA 1
ATOM 738 C C . ARG A 1 91 ? 17.850 -3.521 -23.219 1.00 74.94 91 ARG A C 1
ATOM 740 O O . ARG A 1 91 ? 16.864 -4.072 -22.742 1.00 74.94 91 ARG A O 1
ATOM 747 N N . ASN A 1 92 ? 18.435 -2.458 -22.662 1.00 62.41 92 ASN A N 1
ATOM 748 C CA . ASN A 1 92 ? 17.814 -1.772 -21.536 1.00 62.41 92 ASN A CA 1
ATOM 749 C C . ASN A 1 92 ? 16.479 -1.210 -22.023 1.00 62.41 92 ASN A C 1
ATOM 751 O O . ASN A 1 92 ? 16.458 -0.422 -22.969 1.00 62.41 92 ASN A O 1
ATOM 755 N N . GLN A 1 93 ? 15.390 -1.641 -21.407 1.00 57.59 93 GLN A N 1
ATOM 756 C CA . GLN A 1 93 ? 14.060 -1.128 -21.684 1.00 57.59 93 GLN A CA 1
ATOM 757 C C . GLN A 1 93 ? 13.597 -0.351 -20.463 1.00 57.59 93 GLN A C 1
ATOM 759 O O . GLN A 1 93 ? 13.781 -0.790 -19.327 1.00 57.59 93 GLN A O 1
ATOM 764 N N . ILE A 1 94 ? 12.981 0.805 -20.698 1.00 49.84 94 ILE A N 1
ATOM 765 C CA . ILE A 1 94 ? 12.237 1.485 -19.644 1.00 49.84 94 ILE A CA 1
ATOM 766 C C . ILE A 1 94 ? 11.058 0.572 -19.319 1.00 49.84 94 ILE A C 1
ATOM 768 O O . ILE A 1 94 ? 10.151 0.402 -20.132 1.00 49.84 94 ILE A O 1
ATOM 772 N N . SER A 1 95 ? 11.106 -0.064 -18.153 1.00 41.88 95 SER A N 1
ATOM 773 C CA . SER A 1 95 ? 9.981 -0.851 -17.665 1.00 41.88 95 SER A CA 1
ATOM 774 C C . SER A 1 95 ? 8.836 0.103 -17.346 1.00 41.88 95 SER A C 1
ATOM 776 O O . SER A 1 95 ? 9.020 1.091 -16.633 1.00 41.88 95 SER A O 1
ATOM 778 N N . LYS A 1 96 ? 7.648 -0.170 -17.886 1.00 40.97 96 LYS A N 1
ATOM 779 C CA . LYS A 1 96 ? 6.441 0.568 -17.515 1.00 40.97 96 LYS A CA 1
ATOM 780 C C . LYS A 1 96 ? 6.121 0.211 -16.060 1.00 40.97 96 LYS A C 1
ATOM 782 O O . LYS A 1 96 ? 6.008 -0.967 -15.739 1.00 40.97 96 LYS A O 1
ATOM 787 N N . LEU A 1 97 ? 6.005 1.194 -15.165 1.00 39.75 97 LEU A N 1
ATOM 788 C CA . LEU A 1 97 ? 5.501 0.919 -13.817 1.00 39.75 97 LEU A CA 1
ATOM 789 C C . LEU A 1 97 ? 4.043 0.452 -13.927 1.00 39.75 97 LEU A C 1
ATOM 791 O O . LEU A 1 97 ? 3.213 1.141 -14.514 1.00 39.75 97 LEU A O 1
ATOM 795 N N . HIS A 1 98 ? 3.741 -0.718 -13.365 1.00 44.47 98 HIS A N 1
ATOM 796 C CA . HIS A 1 98 ? 2.409 -1.333 -13.397 1.00 44.47 98 HIS A CA 1
ATOM 797 C C . HIS A 1 98 ? 1.587 -1.086 -12.119 1.00 44.47 98 HIS A C 1
ATOM 799 O O . HIS A 1 98 ? 0.569 -1.740 -11.913 1.00 44.47 98 HIS A O 1
ATOM 805 N N . THR A 1 99 ? 1.971 -0.130 -11.268 1.00 49.72 99 THR A N 1
ATOM 806 C CA . THR A 1 99 ? 1.243 0.190 -10.021 1.00 49.72 99 THR A CA 1
ATOM 807 C C . THR A 1 99 ? -0.167 0.751 -10.255 1.00 49.72 99 THR A C 1
ATOM 809 O O . THR A 1 99 ? -0.982 0.771 -9.343 1.00 49.72 99 THR A O 1
ATOM 812 N N . THR A 1 100 ? -0.484 1.164 -11.484 1.00 55.66 100 THR A N 1
ATOM 813 C CA . THR A 1 100 ? -1.817 1.615 -11.918 1.00 55.66 100 THR A CA 1
ATOM 814 C C . THR A 1 100 ? -2.584 0.561 -12.727 1.00 55.66 100 THR A C 1
ATOM 816 O O . THR A 1 100 ? -3.686 0.846 -13.185 1.00 55.66 100 THR A O 1
ATOM 819 N N . ASN A 1 101 ? -2.023 -0.644 -12.920 1.00 66.44 101 ASN A N 1
ATOM 820 C CA . ASN A 1 101 ? -2.575 -1.678 -13.810 1.00 66.44 101 ASN A CA 1
ATOM 821 C C . ASN A 1 101 ? -2.836 -3.035 -13.121 1.00 66.44 101 ASN A C 1
ATOM 823 O O . ASN A 1 101 ? -3.245 -4.004 -13.754 1.00 66.44 101 ASN A O 1
ATOM 827 N N . SER A 1 102 ? -2.613 -3.134 -11.810 1.00 71.75 102 SER A N 1
ATOM 828 C CA . SER A 1 102 ? -2.966 -4.326 -11.026 1.00 71.75 102 SER A CA 1
ATOM 829 C C . SER A 1 102 ? -4.467 -4.645 -11.083 1.00 71.75 102 SER A C 1
ATOM 831 O O . SER A 1 102 ? -4.856 -5.796 -10.926 1.00 71.75 102 SER A O 1
ATOM 833 N N . TRP A 1 103 ? -5.312 -3.645 -11.331 1.00 75.31 103 TRP A N 1
ATOM 834 C CA . TRP A 1 103 ? -6.776 -3.749 -11.299 1.00 75.31 103 TRP A CA 1
ATOM 835 C C . TRP A 1 103 ? -7.348 -4.507 -12.492 1.00 75.31 103 TRP A C 1
ATOM 837 O O . TRP A 1 103 ? -8.238 -5.335 -12.309 1.00 75.31 103 TRP A O 1
ATOM 847 N N . ASP A 1 104 ? -6.792 -4.259 -13.678 1.00 73.94 104 ASP A N 1
ATOM 848 C CA . ASP A 1 104 ? -7.099 -5.007 -14.898 1.00 73.94 104 ASP A CA 1
ATOM 849 C C . ASP A 1 104 ? -6.647 -6.466 -14.745 1.00 73.94 104 ASP A C 1
ATOM 851 O O . ASP A 1 104 ? -7.420 -7.399 -14.957 1.00 73.94 104 ASP A O 1
ATOM 855 N N . PHE A 1 105 ? -5.437 -6.679 -14.207 1.00 78.50 105 PHE A N 1
ATOM 856 C CA . PHE A 1 105 ? -4.933 -8.021 -13.893 1.00 78.50 105 PHE A CA 1
ATOM 857 C C . PHE A 1 105 ? -5.835 -8.790 -12.909 1.00 78.50 105 PHE A C 1
ATOM 859 O O . PHE A 1 105 ? -6.065 -9.985 -13.083 1.00 78.50 105 PHE A O 1
ATOM 866 N N . LEU A 1 106 ? -6.367 -8.112 -11.887 1.00 81.38 106 LEU A N 1
ATOM 867 C CA . LEU A 1 106 ? -7.303 -8.694 -10.919 1.00 81.38 106 LEU A CA 1
ATOM 868 C C . LEU A 1 106 ? -8.752 -8.771 -11.444 1.00 81.38 106 LEU A C 1
ATOM 870 O O . LEU A 1 106 ? -9.627 -9.270 -10.735 1.00 81.38 106 LEU A O 1
ATOM 874 N N . GLY A 1 107 ? -9.024 -8.281 -12.659 1.00 82.81 107 GLY A N 1
ATOM 875 C CA . GLY A 1 107 ? -10.351 -8.268 -13.276 1.00 82.81 107 GLY A CA 1
ATOM 876 C C . GLY A 1 107 ? -11.366 -7.351 -12.584 1.00 82.81 107 GLY A C 1
ATOM 877 O O . GLY A 1 107 ? -12.571 -7.527 -12.769 1.00 82.81 107 GLY A O 1
ATOM 878 N N . LEU A 1 108 ? -10.902 -6.399 -11.767 1.00 85.38 108 LEU A N 1
ATOM 879 C CA . LEU A 1 108 ? -11.755 -5.407 -11.096 1.00 85.38 108 LEU A CA 1
ATOM 880 C C . LEU A 1 108 ? -12.215 -4.301 -12.052 1.00 85.38 108 LEU A C 1
ATOM 882 O O . LEU A 1 108 ? -13.232 -3.648 -11.807 1.00 85.38 108 LEU A O 1
ATOM 886 N N . GLU A 1 109 ? -11.475 -4.138 -13.139 1.00 84.75 109 GLU A N 1
ATOM 887 C CA . GLU A 1 109 ? -11.667 -3.205 -14.238 1.00 84.75 109 GLU A CA 1
ATOM 888 C C . GLU A 1 109 ? -11.304 -3.920 -15.543 1.00 84.75 109 GLU A C 1
ATOM 890 O O . GLU A 1 109 ? -10.534 -4.877 -15.513 1.00 84.75 109 GLU A O 1
ATOM 895 N N . ARG A 1 110 ? -11.861 -3.475 -16.671 1.00 84.38 110 ARG A N 1
ATOM 896 C CA . ARG A 1 110 ? -11.422 -3.858 -18.019 1.00 84.38 110 ARG A CA 1
ATOM 897 C C . ARG A 1 110 ? -11.460 -2.620 -18.901 1.00 84.38 110 ARG A C 1
ATOM 899 O O . ARG A 1 110 ? -12.463 -1.913 -18.905 1.00 84.38 110 ARG A O 1
ATOM 906 N N . ASP A 1 111 ? -10.365 -2.338 -19.601 1.00 81.00 111 ASP A N 1
ATOM 907 C CA . ASP A 1 111 ? -10.256 -1.212 -20.543 1.00 81.00 111 ASP A CA 1
ATOM 908 C C . ASP A 1 111 ? -10.646 0.167 -19.966 1.00 81.00 111 ASP A C 1
ATOM 910 O O . ASP A 1 111 ? -11.153 1.034 -20.675 1.00 81.00 111 ASP A O 1
ATOM 914 N N . GLY A 1 112 ? -10.395 0.406 -18.675 1.00 77.31 112 GLY A N 1
ATOM 915 C CA . GLY A 1 112 ? -10.739 1.682 -18.030 1.00 77.31 112 GLY A CA 1
ATOM 916 C C . GLY A 1 112 ? -12.130 1.721 -17.383 1.00 77.31 112 GLY A C 1
ATOM 917 O O . GLY A 1 112 ? -12.483 2.717 -16.746 1.00 77.31 112 GLY A O 1
ATOM 918 N N . GLU A 1 113 ? -12.930 0.663 -17.539 1.00 85.94 113 GLU A N 1
ATOM 919 C CA . GLU A 1 113 ? -14.305 0.593 -17.051 1.00 85.94 113 GLU A CA 1
ATOM 920 C C . GLU A 1 113 ? -14.480 -0.473 -15.969 1.00 85.94 113 GLU A C 1
ATOM 922 O O . GLU A 1 113 ? -13.893 -1.555 -16.016 1.00 85.94 113 GLU A O 1
ATOM 927 N N . ILE A 1 114 ? -15.326 -0.186 -14.976 1.00 89.19 114 ILE A N 1
ATOM 928 C CA . ILE A 1 114 ? -15.680 -1.153 -13.934 1.00 89.19 114 ILE A CA 1
ATOM 929 C C . ILE A 1 114 ? -16.844 -2.001 -14.455 1.00 89.19 114 ILE A C 1
ATOM 931 O O . ILE A 1 114 ? -17.964 -1.489 -14.552 1.00 89.19 114 ILE A O 1
ATOM 935 N N . PRO A 1 115 ? -16.629 -3.287 -14.779 1.00 90.81 115 PRO A N 1
ATOM 936 C CA . PRO A 1 115 ? -17.688 -4.115 -15.328 1.00 90.81 115 PRO A CA 1
ATOM 937 C C . PRO A 1 115 ? -18.744 -4.425 -14.259 1.00 90.81 115 PRO A C 1
ATOM 939 O O . PRO A 1 115 ? -18.455 -4.453 -13.062 1.00 90.81 115 PRO A O 1
ATOM 942 N N . ALA A 1 116 ? -19.982 -4.690 -14.682 1.00 90.12 116 ALA A N 1
ATOM 943 C CA . ALA A 1 116 ? -21.116 -4.911 -13.776 1.00 90.12 116 ALA A CA 1
ATOM 944 C C . ALA A 1 116 ? -20.924 -6.099 -12.808 1.00 90.12 116 ALA A C 1
ATOM 946 O O . ALA A 1 116 ? -21.502 -6.128 -11.722 1.00 90.12 116 ALA A O 1
ATOM 947 N N . ASP A 1 117 ? -20.107 -7.083 -13.187 1.00 90.19 117 ASP A N 1
ATOM 948 C CA . ASP A 1 117 ? -19.749 -8.246 -12.376 1.00 90.19 117 ASP A CA 1
ATOM 949 C C . ASP A 1 117 ? -18.534 -8.013 -11.461 1.00 90.19 117 ASP A C 1
ATOM 951 O O . ASP A 1 117 ? -18.189 -8.919 -10.691 1.00 90.19 117 ASP A O 1
ATOM 955 N N . SER A 1 118 ? -17.926 -6.821 -11.498 1.00 90.31 118 SER A N 1
ATOM 956 C CA . SER A 1 118 ? -16.761 -6.456 -10.692 1.00 90.31 118 SER A CA 1
ATOM 957 C C . SER A 1 118 ? -17.023 -6.620 -9.199 1.00 90.31 118 SER A C 1
ATOM 959 O O . SER A 1 118 ? -18.060 -6.216 -8.657 1.00 90.31 118 SER A O 1
ATOM 961 N N . THR A 1 119 ? -16.031 -7.172 -8.503 1.00 88.50 119 THR A N 1
ATOM 962 C CA . THR A 1 119 ? -16.052 -7.314 -7.046 1.00 88.50 119 THR A CA 1
ATOM 963 C C . THR A 1 119 ? -16.169 -5.960 -6.348 1.00 88.50 119 THR A C 1
ATOM 965 O O . THR A 1 119 ? -16.808 -5.892 -5.302 1.00 88.50 119 THR A O 1
ATOM 968 N N . TRP A 1 120 ? -15.650 -4.870 -6.931 1.00 88.50 120 TRP A N 1
ATOM 969 C CA . TRP A 1 120 ? -15.837 -3.526 -6.375 1.00 88.50 120 TRP A CA 1
ATOM 970 C C . TRP A 1 120 ? -17.315 -3.139 -6.298 1.00 88.50 120 TRP A C 1
ATOM 972 O O . TRP A 1 120 ? -17.766 -2.713 -5.239 1.00 88.50 120 TRP A O 1
ATOM 982 N N . LEU A 1 121 ? -18.097 -3.351 -7.361 1.00 90.50 121 LEU A N 1
ATOM 983 C CA . LEU A 1 121 ? -19.532 -3.045 -7.339 1.00 90.50 121 LEU A CA 1
ATOM 984 C C . LEU A 1 121 ? -20.286 -3.961 -6.374 1.00 90.50 121 LEU A C 1
ATOM 986 O O . LEU A 1 121 ? -21.079 -3.485 -5.561 1.00 90.50 121 LEU A O 1
ATOM 990 N N . LYS A 1 122 ? -19.993 -5.267 -6.406 1.00 90.62 122 LYS A N 1
ATOM 991 C CA . LYS A 1 122 ? -20.613 -6.253 -5.504 1.00 90.62 122 LYS A CA 1
ATOM 992 C C . LYS A 1 122 ? -20.347 -5.942 -4.029 1.00 90.62 122 LYS A C 1
ATOM 994 O O . LYS A 1 122 ? -21.239 -6.105 -3.201 1.00 90.62 122 LYS A O 1
ATOM 999 N N . ALA A 1 123 ? -19.143 -5.472 -3.709 1.00 87.50 123 ALA A N 1
ATOM 1000 C CA . ALA A 1 123 ? -18.731 -5.088 -2.362 1.00 87.50 123 ALA A CA 1
ATOM 1001 C C . ALA A 1 123 ? -19.015 -3.612 -2.030 1.00 87.50 123 ALA A C 1
ATOM 1003 O O . ALA A 1 123 ? -18.570 -3.142 -0.984 1.00 87.50 123 ALA A O 1
ATOM 1004 N N . LYS A 1 124 ? -19.711 -2.866 -2.903 1.00 89.69 124 LYS A N 1
ATOM 1005 C CA . LYS A 1 124 ? -19.962 -1.420 -2.754 1.00 89.69 124 LYS A CA 1
ATOM 1006 C C . LYS A 1 124 ? -18.692 -0.623 -2.433 1.00 89.69 124 LYS A C 1
ATOM 1008 O O . LYS A 1 124 ? -18.686 0.219 -1.543 1.00 89.69 124 LYS A O 1
ATOM 1013 N N . PHE A 1 125 ? -17.591 -0.947 -3.103 1.00 87.44 125 PHE A N 1
ATOM 1014 C CA . PHE A 1 125 ? -16.273 -0.340 -2.893 1.00 87.44 125 PHE A CA 1
ATOM 1015 C C . PHE A 1 125 ? -15.772 -0.408 -1.437 1.00 87.44 125 PHE A C 1
ATOM 1017 O O . PHE A 1 125 ? -14.943 0.396 -1.025 1.00 87.44 125 PHE A O 1
ATOM 1024 N N . GLY A 1 126 ? -16.268 -1.367 -0.645 1.00 86.25 126 GLY A N 1
ATOM 1025 C CA . GLY A 1 126 ? -15.911 -1.504 0.766 1.00 86.25 126 GLY A CA 1
ATOM 1026 C C . GLY A 1 126 ? -16.640 -0.530 1.695 1.00 86.25 126 GLY A C 1
ATOM 1027 O O . GLY A 1 126 ? -16.157 -0.277 2.797 1.00 86.25 126 GLY A O 1
ATOM 1028 N N . GLU A 1 127 ? -17.790 0.020 1.292 1.00 85.38 127 GLU A N 1
ATOM 1029 C CA . GLU A 1 127 ? -18.592 0.908 2.139 1.00 85.38 127 GLU A CA 1
ATOM 1030 C C . GLU A 1 127 ? -18.831 0.301 3.537 1.00 85.38 127 GLU A C 1
ATOM 1032 O O . GLU A 1 127 ? -19.293 -0.831 3.690 1.00 85.38 127 GLU A O 1
ATOM 1037 N N . GLY A 1 128 ? -18.491 1.063 4.580 1.00 84.50 128 GLY A N 1
ATOM 1038 C CA . GLY A 1 128 ? -18.641 0.648 5.976 1.00 84.50 128 GLY A CA 1
ATOM 1039 C C . GLY A 1 128 ? -17.559 -0.309 6.493 1.00 84.50 128 GLY A C 1
ATOM 1040 O O . GLY A 1 128 ? -17.555 -0.604 7.694 1.00 84.50 128 GLY A O 1
ATOM 1041 N N . VAL A 1 129 ? -16.631 -0.767 5.648 1.00 89.06 129 VAL A N 1
ATOM 1042 C CA . VAL A 1 129 ? -15.435 -1.523 6.051 1.00 89.06 129 VAL A CA 1
ATOM 1043 C C . VAL A 1 129 ? -14.382 -0.555 6.588 1.00 89.06 129 VAL A C 1
ATOM 1045 O O . VAL A 1 129 ? -14.192 0.537 6.061 1.00 89.06 129 VAL A O 1
ATOM 1048 N N . ILE A 1 130 ? -13.708 -0.952 7.666 1.00 89.94 130 ILE A N 1
ATOM 1049 C CA . ILE A 1 130 ? -12.610 -0.189 8.262 1.00 89.94 130 ILE A CA 1
ATOM 1050 C C . ILE A 1 130 ? -11.352 -1.033 8.121 1.00 89.94 130 ILE A C 1
ATOM 1052 O O . ILE A 1 130 ? -11.342 -2.188 8.546 1.00 89.94 130 ILE A O 1
ATOM 1056 N N . ILE A 1 131 ? -10.315 -0.451 7.528 1.00 89.62 131 ILE A N 1
ATOM 1057 C CA . ILE A 1 131 ? -9.008 -1.081 7.349 1.00 89.62 131 ILE A CA 1
ATOM 1058 C C . ILE A 1 131 ? -8.049 -0.434 8.345 1.00 89.62 131 ILE A C 1
ATOM 1060 O O . ILE A 1 131 ? -7.935 0.789 8.392 1.00 89.62 131 ILE A O 1
ATOM 1064 N N . GLY A 1 132 ? -7.388 -1.256 9.158 1.00 85.62 132 GLY A N 1
ATOM 1065 C CA . GLY A 1 132 ? -6.305 -0.821 10.034 1.00 85.62 132 GLY A CA 1
ATOM 1066 C C . GLY A 1 132 ? -4.967 -1.296 9.485 1.00 85.62 132 GLY A C 1
ATOM 1067 O O . GLY A 1 132 ? -4.824 -2.474 9.165 1.00 85.62 132 GLY A O 1
ATOM 1068 N N . THR A 1 133 ? -3.991 -0.397 9.405 1.00 85.31 133 THR A N 1
ATOM 1069 C CA . THR A 1 133 ? -2.613 -0.716 9.015 1.00 85.31 133 THR A CA 1
ATOM 1070 C C . THR A 1 133 ? -1.681 -0.452 10.188 1.00 85.31 133 THR A C 1
ATOM 1072 O O . THR A 1 133 ? -1.718 0.619 10.796 1.00 85.31 133 THR A O 1
ATOM 1075 N N . LEU A 1 134 ? -0.842 -1.431 10.506 1.00 83.69 134 LEU A N 1
ATOM 1076 C CA . LEU A 1 134 ? 0.317 -1.233 11.367 1.00 83.69 134 LEU A CA 1
ATOM 1077 C C . LEU A 1 134 ? 1.486 -0.958 10.426 1.00 83.69 134 LEU A C 1
ATOM 1079 O O . LEU A 1 134 ? 1.786 -1.804 9.600 1.00 83.69 134 LEU A O 1
ATOM 1083 N N . ASP A 1 135 ? 2.078 0.227 10.492 1.00 85.88 135 ASP A N 1
ATOM 1084 C CA . ASP A 1 135 ? 3.064 0.694 9.513 1.00 85.88 135 ASP A CA 1
ATOM 1085 C C . ASP A 1 135 ? 3.847 1.890 10.084 1.00 85.88 135 ASP A C 1
ATOM 1087 O O . ASP A 1 135 ? 3.613 2.309 11.220 1.00 85.88 135 ASP A O 1
ATOM 1091 N N . PHE A 1 136 ? 4.750 2.477 9.295 1.00 84.12 136 PHE A N 1
ATOM 1092 C CA . PHE A 1 136 ? 5.557 3.645 9.692 1.00 84.12 136 PHE A CA 1
ATOM 1093 C C . PHE A 1 136 ? 4.811 4.997 9.657 1.00 84.12 136 PHE A C 1
ATOM 1095 O O . PHE A 1 136 ? 5.442 6.051 9.626 1.00 84.12 136 PHE A O 1
ATOM 1102 N N . GLY A 1 137 ? 3.475 4.978 9.686 1.00 90.12 137 GLY A N 1
ATOM 1103 C CA . GLY A 1 137 ? 2.623 6.169 9.710 1.00 90.12 137 GLY A CA 1
ATOM 1104 C C . GLY A 1 137 ? 1.856 6.408 8.409 1.00 90.12 137 GLY A C 1
ATOM 1105 O O . GLY A 1 137 ? 1.694 5.508 7.587 1.00 90.12 137 GLY A O 1
ATOM 1106 N N . VAL A 1 138 ? 1.381 7.641 8.223 1.00 92.31 138 VAL A N 1
ATOM 1107 C CA . VAL A 1 138 ? 0.673 8.090 7.016 1.00 92.31 138 VAL A CA 1
ATOM 1108 C C . VAL A 1 138 ? 1.013 9.539 6.648 1.00 92.31 138 VAL A C 1
ATOM 1110 O O . VAL A 1 138 ? 1.255 10.374 7.520 1.00 92.31 138 VAL A O 1
ATOM 1113 N N . TRP A 1 139 ? 1.006 9.857 5.351 1.00 94.06 139 TRP A N 1
ATOM 1114 C CA . TRP A 1 139 ? 1.021 11.225 4.830 1.00 94.06 139 TRP A CA 1
ATOM 1115 C C . TRP A 1 139 ? -0.409 11.686 4.486 1.00 94.06 139 TRP A C 1
ATOM 1117 O O . TRP A 1 139 ? -0.890 11.405 3.383 1.00 94.06 139 TRP A O 1
ATOM 1127 N N . PRO A 1 140 ? -1.130 12.351 5.412 1.00 93.62 140 PRO A N 1
ATOM 1128 C CA . PRO A 1 140 ? -2.571 12.590 5.285 1.00 93.62 140 PRO A CA 1
ATOM 1129 C C . PRO A 1 140 ? -2.940 13.550 4.147 1.00 93.62 140 PRO A C 1
ATOM 1131 O O . PRO A 1 140 ? -4.067 13.513 3.667 1.00 93.62 140 PRO A O 1
ATOM 1134 N N . GLU A 1 141 ? -2.007 14.387 3.687 1.00 94.19 141 GLU A N 1
ATOM 1135 C CA . GLU A 1 141 ? -2.229 15.322 2.579 1.00 94.19 141 GLU A CA 1
ATOM 1136 C C . GLU A 1 141 ? -2.203 14.652 1.193 1.00 94.19 141 GLU A C 1
ATOM 1138 O O . GLU A 1 141 ? -2.373 15.328 0.182 1.00 94.19 141 GLU A O 1
ATOM 1143 N N . SER A 1 142 ? -1.967 13.339 1.111 1.00 94.25 142 SER A N 1
ATOM 1144 C CA . SER A 1 142 ? -2.073 12.612 -0.157 1.00 94.25 142 SER A CA 1
ATOM 1145 C C . SER A 1 142 ? -3.511 12.629 -0.684 1.00 94.25 142 SER A C 1
ATOM 1147 O O . SER A 1 142 ? -4.453 12.355 0.059 1.00 94.25 142 SER A O 1
ATOM 1149 N N . GLU A 1 143 ? -3.684 12.826 -1.994 1.00 93.69 143 GLU A N 1
ATOM 1150 C CA . GLU A 1 143 ? -4.993 12.739 -2.665 1.00 93.69 143 GLU A CA 1
ATOM 1151 C C . GLU A 1 143 ? -5.693 11.386 -2.472 1.00 93.69 143 GLU A C 1
ATOM 1153 O O . GLU A 1 143 ? -6.921 11.305 -2.529 1.00 93.69 143 GLU A O 1
ATOM 1158 N N . SER A 1 144 ? -4.927 10.330 -2.182 1.00 93.31 144 SER A N 1
ATOM 1159 C CA . SER A 1 144 ? -5.459 9.004 -1.845 1.00 93.31 144 SER A CA 1
ATOM 1160 C C . SER A 1 144 ? -6.279 9.013 -0.547 1.00 93.31 144 SER A C 1
ATOM 1162 O O . SER A 1 144 ? -7.129 8.147 -0.349 1.00 93.31 144 SER A O 1
ATOM 1164 N N . PHE A 1 145 ? -6.044 9.982 0.342 1.00 94.56 145 PHE A N 1
ATOM 1165 C CA . PHE A 1 145 ? -6.727 10.114 1.633 1.00 94.56 145 PHE A CA 1
ATOM 1166 C C . PHE A 1 145 ? -7.694 11.300 1.691 1.00 94.56 145 PHE A C 1
ATOM 1168 O O . PHE A 1 145 ? -8.201 11.641 2.762 1.00 94.56 145 PHE A O 1
ATOM 1175 N N . ASN A 1 146 ? -7.985 11.914 0.544 1.00 93.69 146 ASN A N 1
ATOM 1176 C CA . ASN A 1 146 ? -9.035 12.913 0.425 1.00 93.69 146 ASN A CA 1
ATOM 1177 C C . ASN A 1 146 ? -10.411 12.264 0.689 1.00 93.69 146 ASN A C 1
ATOM 1179 O O . ASN A 1 146 ? -10.678 11.147 0.242 1.00 93.69 146 ASN A O 1
ATOM 1183 N N . ASP A 1 147 ? -11.270 12.953 1.444 1.00 94.56 147 ASP A N 1
ATOM 1184 C CA . ASP A 1 147 ? -12.578 12.455 1.877 1.00 94.56 147 ASP A CA 1
ATOM 1185 C C . ASP A 1 147 ? -13.768 12.982 1.056 1.00 94.56 147 ASP A C 1
ATOM 1187 O O . ASP A 1 147 ? -14.933 12.793 1.433 1.00 94.56 147 ASP A O 1
ATOM 1191 N N . GLU A 1 148 ? -13.490 13.636 -0.072 1.00 93.56 148 GLU A N 1
ATOM 1192 C CA . GLU A 1 148 ? -14.495 14.091 -1.023 1.00 93.56 148 GLU A CA 1
ATOM 1193 C C . GLU A 1 148 ? -15.407 12.933 -1.460 1.00 93.56 148 GLU A C 1
ATOM 1195 O O . GLU A 1 148 ? -14.958 11.838 -1.800 1.00 93.56 148 GLU A O 1
ATOM 1200 N N . GLY A 1 149 ? -16.721 13.169 -1.412 1.00 89.19 149 GLY A N 1
ATOM 1201 C CA . GLY A 1 149 ? -17.731 12.165 -1.752 1.00 89.19 149 GLY A CA 1
ATOM 1202 C C . GLY A 1 149 ? -17.955 11.078 -0.692 1.00 89.19 149 GLY A C 1
ATOM 1203 O O . GLY A 1 149 ? -18.849 10.253 -0.867 1.00 89.19 149 GLY A O 1
ATOM 1204 N N . MET A 1 150 ? -17.210 11.072 0.422 1.00 90.88 150 MET A N 1
ATOM 1205 C CA . MET A 1 150 ? -17.434 10.108 1.502 1.00 90.88 150 MET A CA 1
ATOM 1206 C C . MET A 1 150 ? -18.550 10.532 2.456 1.00 90.88 150 MET A C 1
ATOM 1208 O O . MET A 1 150 ? -18.599 11.676 2.920 1.00 90.88 150 MET A O 1
ATOM 1212 N N . GLY A 1 151 ? -19.395 9.561 2.812 1.00 90.81 151 GLY A N 1
ATOM 1213 C CA . GLY A 1 151 ? -20.367 9.672 3.897 1.00 90.81 151 GLY A CA 1
ATOM 1214 C C . GLY A 1 151 ? -19.717 9.785 5.287 1.00 90.81 151 GLY A C 1
ATOM 1215 O O . GLY A 1 151 ? -18.491 9.820 5.411 1.00 90.81 151 GLY A O 1
ATOM 1216 N N . PRO A 1 152 ? -20.525 9.868 6.359 1.00 93.69 152 PRO A N 1
ATOM 1217 C CA . PRO A 1 152 ? -20.011 9.992 7.719 1.00 93.69 152 PRO A CA 1
ATOM 1218 C C . PRO A 1 152 ? -19.210 8.755 8.145 1.00 93.69 152 PRO A C 1
ATOM 1220 O O . PRO A 1 152 ? -19.466 7.638 7.695 1.00 93.69 152 PRO A O 1
ATOM 1223 N N . VAL A 1 153 ? -18.274 8.958 9.077 1.00 93.94 153 VAL A N 1
ATOM 1224 C CA . VAL A 1 153 ? -17.524 7.866 9.711 1.00 93.94 153 VAL A CA 1
ATOM 1225 C C . VAL A 1 153 ? -18.507 6.863 10.338 1.00 93.94 153 VAL A C 1
ATOM 1227 O O . VAL A 1 153 ? -19.444 7.296 11.019 1.00 93.94 153 VAL A O 1
ATOM 1230 N N . PRO A 1 154 ? -18.327 5.539 10.147 1.00 92.88 154 PRO A N 1
ATOM 1231 C CA . PRO A 1 154 ? -19.240 4.544 10.700 1.00 92.88 154 PRO A CA 1
ATOM 1232 C C . PRO A 1 154 ? -19.401 4.697 12.216 1.00 92.88 154 PRO A C 1
ATOM 1234 O O . PRO A 1 154 ? -18.413 4.715 12.942 1.00 92.88 154 PRO A O 1
ATOM 1237 N N . SER A 1 155 ? -20.637 4.714 12.723 1.00 93.75 155 SER A N 1
ATOM 1238 C CA . SER A 1 155 ? -20.928 4.915 14.158 1.00 93.75 155 SER A CA 1
ATOM 1239 C C . SER A 1 155 ? -20.332 3.844 15.082 1.00 93.75 155 SER A C 1
ATOM 1241 O O . SER A 1 155 ? -20.148 4.076 16.274 1.00 93.75 155 SER A O 1
ATOM 1243 N N . ARG A 1 156 ? -20.008 2.665 14.533 1.00 92.31 156 ARG A N 1
ATOM 1244 C CA . ARG A 1 156 ? -19.302 1.585 15.241 1.00 92.31 156 ARG A CA 1
ATOM 1245 C C . ARG A 1 156 ? -17.817 1.874 15.482 1.00 92.31 156 ARG A C 1
ATOM 1247 O O . ARG A 1 156 ? -17.195 1.157 16.264 1.00 92.31 156 ARG A O 1
ATOM 1254 N N . TRP A 1 157 ? -17.238 2.859 14.794 1.00 93.06 157 TRP A N 1
ATOM 1255 C CA . TRP A 1 157 ? -15.852 3.270 14.984 1.00 93.06 157 TRP A CA 1
ATOM 1256 C C . TRP A 1 157 ? -15.676 3.911 16.360 1.00 93.06 157 TRP A C 1
ATOM 1258 O O . TRP A 1 157 ? -16.401 4.831 16.728 1.00 93.06 157 TRP A O 1
ATOM 1268 N N . LYS A 1 158 ? -14.701 3.411 17.121 1.00 92.12 158 LYS A N 1
ATOM 1269 C CA . LYS A 1 158 ? -14.377 3.890 18.477 1.00 92.12 158 LYS A CA 1
ATOM 1270 C C . LYS A 1 158 ? -12.922 4.334 18.621 1.00 92.12 158 LYS A C 1
ATOM 1272 O O . LYS A 1 158 ? -12.475 4.613 19.730 1.00 92.12 158 LYS A O 1
ATOM 1277 N N . GLY A 1 159 ? -12.166 4.324 17.526 1.00 90.31 159 GLY A N 1
ATOM 1278 C CA . GLY A 1 159 ? -10.800 4.822 17.529 1.00 90.31 159 GLY A CA 1
ATOM 1279 C C . GLY A 1 159 ? -10.767 6.345 17.581 1.00 90.31 159 GLY A C 1
ATOM 1280 O O . GLY A 1 159 ? -11.798 7.017 17.595 1.00 90.31 159 GLY A O 1
ATOM 1281 N N . TYR A 1 160 ? -9.560 6.891 17.611 1.00 90.56 160 TYR A N 1
ATOM 1282 C CA . TYR A 1 160 ? -9.347 8.329 17.654 1.00 90.56 160 TYR A CA 1
ATOM 1283 C C . TYR A 1 160 ? -8.102 8.713 16.853 1.00 90.56 160 TYR A C 1
ATOM 1285 O O . TYR A 1 160 ? -7.338 7.848 16.416 1.00 90.56 160 TYR A O 1
ATOM 1293 N N . CYS A 1 161 ? -7.931 10.015 16.645 1.00 91.12 161 CYS A N 1
ATOM 1294 C CA . CYS A 1 161 ? -6.797 10.588 15.939 1.00 91.12 161 CYS A CA 1
ATOM 1295 C C . CYS A 1 161 ? -5.874 11.285 16.936 1.00 91.12 161 CYS A C 1
ATOM 1297 O O . CYS A 1 161 ? -6.310 12.215 17.616 1.00 91.12 161 CYS A O 1
ATOM 1299 N N . ASP A 1 162 ? -4.623 10.847 17.033 1.00 86.56 162 ASP A N 1
ATOM 1300 C CA . ASP A 1 162 ? -3.585 11.615 17.714 1.00 86.56 162 ASP A CA 1
ATOM 1301 C C . ASP A 1 162 ? -3.280 12.858 16.854 1.00 86.56 162 ASP A C 1
ATOM 1303 O O . ASP A 1 162 ? -2.590 12.757 15.851 1.00 86.56 162 ASP A O 1
ATOM 1307 N N . THR A 1 163 ? -3.833 14.028 17.203 1.00 74.25 163 THR A N 1
ATOM 1308 C CA . THR A 1 163 ? -3.699 15.268 16.398 1.00 74.25 163 THR A CA 1
ATOM 1309 C C . THR A 1 163 ? -2.528 16.161 16.808 1.00 74.25 163 THR A C 1
ATOM 1311 O O . THR A 1 163 ? -2.333 17.239 16.245 1.00 74.25 163 THR A O 1
ATOM 1314 N N . ASN A 1 164 ? -1.779 15.770 17.839 1.00 70.50 164 ASN A N 1
ATOM 1315 C CA . ASN A 1 164 ? -0.765 16.619 18.475 1.00 70.50 164 ASN A CA 1
ATOM 1316 C C . ASN A 1 164 ? 0.490 16.838 17.609 1.00 70.50 164 ASN A C 1
ATOM 1318 O O . ASN A 1 164 ? 1.365 17.613 17.983 1.00 70.50 164 ASN A O 1
ATOM 1322 N N . ASP A 1 165 ? 0.572 16.181 16.458 1.00 73.38 165 ASP A N 1
ATOM 1323 C CA . ASP A 1 165 ? 1.722 16.129 15.554 1.00 73.38 165 ASP A CA 1
ATOM 1324 C C . ASP A 1 165 ? 1.433 16.739 14.165 1.00 73.38 165 ASP A C 1
ATOM 1326 O O . ASP A 1 165 ? 2.225 16.609 13.230 1.00 73.38 165 ASP A O 1
ATOM 1330 N N . GLY A 1 166 ? 0.282 17.403 14.015 1.00 77.12 166 GLY A N 1
ATOM 1331 C CA . GLY A 1 166 ? -0.140 18.020 12.759 1.00 77.12 166 GLY A CA 1
ATOM 1332 C C . GLY A 1 166 ? -0.759 17.056 11.744 1.00 77.12 166 GLY A C 1
ATOM 1333 O O . GLY A 1 166 ? -1.085 17.494 10.640 1.00 77.12 166 GLY A O 1
ATOM 1334 N N . VAL A 1 167 ? -0.958 15.777 12.080 1.00 87.06 167 VAL A N 1
ATOM 1335 C CA . VAL A 1 167 ? -1.787 14.864 11.281 1.00 87.06 167 VAL A CA 1
ATOM 1336 C C . VAL A 1 167 ? -3.257 15.111 11.608 1.00 87.06 167 VAL A C 1
ATOM 1338 O O . VAL A 1 167 ? -3.675 15.147 12.766 1.00 87.06 167 VAL A O 1
ATOM 1341 N N . LYS A 1 168 ? -4.065 15.322 10.565 1.00 90.44 168 LYS A N 1
ATOM 1342 C CA . LYS A 1 168 ? -5.506 15.552 10.691 1.00 90.44 168 LYS A CA 1
ATOM 1343 C C . LYS A 1 168 ? -6.266 14.400 10.062 1.00 90.44 168 LYS A C 1
ATOM 1345 O O . LYS A 1 168 ? -6.158 14.159 8.864 1.00 90.44 168 LYS A O 1
ATOM 1350 N N . CYS A 1 169 ? -7.065 13.733 10.881 1.00 94.44 169 CYS A N 1
ATOM 1351 C CA . CYS A 1 169 ? -8.033 12.761 10.405 1.00 94.44 169 CYS A CA 1
ATOM 1352 C C . CYS A 1 169 ? -9.245 13.453 9.768 1.00 94.44 169 CYS A C 1
ATOM 1354 O O . CYS A 1 169 ? -9.577 14.597 10.090 1.00 94.44 169 CYS A O 1
ATOM 1356 N N . ASN A 1 170 ? -9.908 12.736 8.871 1.00 95.00 170 ASN A N 1
ATOM 1357 C CA . ASN A 1 170 ? -11.079 13.175 8.118 1.00 95.00 170 ASN A CA 1
ATOM 1358 C C . ASN A 1 170 ? -12.057 11.985 7.952 1.00 95.00 170 ASN A C 1
ATOM 1360 O O . ASN A 1 170 ? -11.981 11.023 8.719 1.00 95.00 170 ASN A O 1
ATOM 1364 N N . ARG A 1 171 ? -13.003 12.022 7.000 1.00 95.00 171 ARG A N 1
ATOM 1365 C CA . ARG A 1 171 ? -13.943 10.894 6.791 1.00 95.00 171 ARG A CA 1
ATOM 1366 C C . ARG A 1 171 ? -13.318 9.686 6.070 1.00 95.00 171 ARG A C 1
ATOM 1368 O O . ARG A 1 171 ? -13.929 8.621 6.064 1.00 95.00 171 ARG A O 1
ATOM 1375 N N . LYS A 1 172 ? -12.109 9.830 5.514 1.00 93.50 172 LYS A N 1
ATOM 1376 C CA . LYS A 1 172 ? -11.330 8.784 4.834 1.00 93.50 172 LYS A CA 1
ATOM 1377 C C . LYS A 1 172 ? -10.284 8.162 5.759 1.00 93.50 172 LYS A C 1
ATOM 1379 O O . LYS A 1 172 ? -10.337 6.968 6.042 1.00 93.50 172 LYS A O 1
ATOM 1384 N N . LEU A 1 173 ? -9.365 8.978 6.268 1.00 94.50 173 LEU A N 1
ATOM 1385 C CA . LEU A 1 173 ? -8.424 8.630 7.326 1.00 94.50 173 LEU A CA 1
ATOM 1386 C C . LEU A 1 173 ? -9.093 8.913 8.674 1.00 94.50 173 LEU A C 1
ATOM 1388 O O . LEU A 1 173 ? -9.002 10.020 9.195 1.00 94.50 173 LEU A O 1
ATOM 1392 N N . ILE A 1 174 ? -9.800 7.925 9.221 1.00 94.50 174 ILE A N 1
ATOM 1393 C CA . ILE A 1 174 ? -10.677 8.108 10.395 1.00 94.50 174 ILE A CA 1
ATOM 1394 C C . ILE A 1 174 ? -9.968 7.944 11.751 1.00 94.50 174 ILE A C 1
ATOM 1396 O O . ILE A 1 174 ? -10.560 8.195 12.804 1.00 94.50 174 ILE A O 1
ATOM 1400 N N . GLY A 1 175 ? -8.705 7.515 11.744 1.00 94.00 175 GLY A N 1
ATOM 1401 C CA . GLY A 1 175 ? -7.870 7.399 12.935 1.00 94.00 175 GLY A CA 1
ATOM 1402 C C . GLY A 1 175 ? -6.397 7.226 12.598 1.00 94.00 175 GLY A C 1
ATOM 1403 O O . GLY A 1 175 ? -6.050 6.655 11.569 1.00 94.00 175 GLY A O 1
ATOM 1404 N N . ALA A 1 176 ? -5.548 7.712 13.497 1.00 93.69 176 ALA A N 1
ATOM 1405 C CA . ALA A 1 176 ? -4.099 7.655 13.386 1.00 93.69 176 ALA A CA 1
ATOM 1406 C C . ALA A 1 176 ? -3.519 7.581 14.800 1.00 93.69 176 ALA A C 1
ATOM 1408 O O . ALA A 1 176 ? -3.923 8.352 15.673 1.00 93.69 176 ALA A O 1
ATOM 1409 N N . ARG A 1 177 ? -2.624 6.617 15.034 1.00 90.62 177 ARG A N 1
ATOM 1410 C CA . ARG A 1 177 ? -2.034 6.316 16.345 1.00 90.62 177 ARG A CA 1
ATOM 1411 C C . ARG A 1 177 ? -0.574 5.918 16.175 1.00 90.62 177 ARG A C 1
ATOM 1413 O O . ARG A 1 177 ? -0.247 5.229 15.213 1.00 90.62 177 ARG A O 1
ATOM 1420 N N . TYR A 1 178 ? 0.278 6.304 17.120 1.00 88.12 178 TYR A N 1
ATOM 1421 C CA . TYR A 1 178 ? 1.681 5.883 17.166 1.00 88.12 178 TYR A CA 1
ATOM 1422 C C . TYR A 1 178 ? 2.007 5.208 18.504 1.00 88.12 178 TYR A C 1
ATOM 1424 O O . TYR A 1 178 ? 1.366 5.459 19.527 1.00 88.12 178 TYR A O 1
ATOM 1432 N N . PHE A 1 179 ? 3.013 4.330 18.501 1.00 85.62 179 PHE A N 1
ATOM 1433 C CA . PHE A 1 179 ? 3.393 3.528 19.666 1.00 85.62 179 PHE A CA 1
ATOM 1434 C C . PHE A 1 179 ? 4.924 3.450 19.794 1.00 85.62 179 PHE A C 1
ATOM 1436 O O . PHE A 1 179 ? 5.545 2.496 19.340 1.00 85.62 179 PHE A O 1
ATOM 1443 N N . SER A 1 180 ? 5.547 4.451 20.424 1.00 83.38 180 SER A N 1
ATOM 1444 C CA . SER A 1 180 ? 7.016 4.550 20.558 1.00 83.38 180 SER A CA 1
ATOM 1445 C C . SER A 1 180 ? 7.585 3.955 21.853 1.00 83.38 180 SER A C 1
ATOM 1447 O O . SER A 1 180 ? 8.746 3.552 21.887 1.00 83.38 180 SER A O 1
ATOM 1449 N N . LYS A 1 181 ? 6.773 3.854 22.916 1.00 83.44 181 LYS A N 1
ATOM 1450 C CA . LYS A 1 181 ? 7.234 3.502 24.276 1.00 83.44 181 LYS A CA 1
ATOM 1451 C C . LYS A 1 181 ? 7.981 2.169 24.366 1.00 83.44 181 LYS A C 1
ATOM 1453 O O . LYS A 1 181 ? 8.918 2.041 25.146 1.00 83.44 181 LYS A O 1
ATOM 1458 N N . GLY A 1 182 ? 7.559 1.168 23.590 1.00 76.25 182 GLY A N 1
ATOM 1459 C CA . GLY A 1 182 ? 8.226 -0.136 23.571 1.00 76.25 182 GLY A CA 1
ATOM 1460 C C . GLY A 1 182 ? 9.636 -0.061 22.983 1.00 76.25 182 GLY A C 1
ATOM 1461 O O . GLY A 1 182 ? 10.546 -0.698 23.497 1.00 76.25 182 GLY A O 1
ATOM 1462 N N . TYR A 1 183 ? 9.825 0.758 21.947 1.00 74.81 183 TYR A N 1
ATOM 1463 C CA . TYR A 1 183 ? 11.135 0.972 21.338 1.00 74.81 183 TYR A CA 1
ATOM 1464 C C . TYR A 1 183 ? 12.046 1.808 22.244 1.00 74.81 183 TYR A C 1
ATOM 1466 O O . TYR A 1 183 ? 13.205 1.459 22.418 1.00 74.81 183 TYR A O 1
ATOM 1474 N N . GLU A 1 184 ? 11.512 2.848 22.894 1.00 80.00 184 GLU A N 1
ATOM 1475 C CA . GLU A 1 184 ? 12.234 3.647 23.903 1.00 80.00 184 GLU A CA 1
ATOM 1476 C C . GLU A 1 184 ? 12.791 2.797 25.047 1.00 80.00 184 GLU A C 1
ATOM 1478 O O . GLU A 1 184 ? 13.930 2.992 25.471 1.00 80.00 184 GLU A O 1
ATOM 1483 N N . ALA A 1 185 ? 11.994 1.841 25.531 1.00 80.81 185 ALA A N 1
ATOM 1484 C CA . ALA A 1 185 ? 12.421 0.915 26.569 1.00 80.81 185 ALA A CA 1
ATOM 1485 C C . ALA A 1 185 ? 13.570 0.006 26.098 1.00 80.81 185 ALA A C 1
ATOM 1487 O O . ALA A 1 185 ? 14.493 -0.239 26.868 1.00 80.81 185 ALA A O 1
ATOM 1488 N N . GLU A 1 186 ? 13.535 -0.449 24.842 1.00 76.31 186 GLU A N 1
ATOM 1489 C CA . GLU A 1 186 ? 14.574 -1.300 24.248 1.00 76.31 186 GLU A CA 1
ATOM 1490 C C . GLU A 1 186 ? 15.893 -0.540 24.040 1.00 76.31 186 GLU A C 1
ATOM 1492 O O . GLU A 1 186 ? 16.961 -1.033 24.391 1.00 76.31 186 GLU A O 1
ATOM 1497 N N . VAL A 1 187 ? 15.837 0.683 23.500 1.00 80.19 187 VAL A N 1
ATOM 1498 C CA . VAL A 1 187 ? 17.046 1.489 23.236 1.00 80.19 187 VAL A CA 1
ATOM 1499 C C . VAL A 1 187 ? 17.596 2.185 24.486 1.00 80.19 187 VAL A C 1
ATOM 1501 O O . VAL A 1 187 ? 18.685 2.762 24.446 1.00 80.19 187 VAL A O 1
ATOM 1504 N N . GLY A 1 188 ? 16.856 2.163 25.597 1.00 86.50 188 GLY A N 1
ATOM 1505 C CA . GLY A 1 188 ? 17.290 2.682 26.895 1.00 86.50 188 GLY A CA 1
ATOM 1506 C C . GLY A 1 188 ? 17.365 4.209 26.997 1.00 86.50 188 GLY A C 1
ATOM 1507 O O . GLY A 1 188 ? 17.943 4.726 27.952 1.00 86.50 188 GLY A O 1
ATOM 1508 N N . HIS A 1 189 ? 16.802 4.946 26.037 1.00 84.69 189 HIS A N 1
ATOM 1509 C CA . HIS A 1 189 ? 16.735 6.407 26.064 1.00 84.69 189 HIS A CA 1
ATOM 1510 C C . HIS A 1 189 ? 15.477 6.930 25.347 1.00 84.69 189 HIS A C 1
ATOM 1512 O O . HIS A 1 189 ? 14.962 6.262 24.448 1.00 84.69 189 HIS A O 1
ATOM 1518 N N . PRO A 1 190 ? 14.965 8.121 25.724 1.00 85.94 190 PRO A N 1
ATOM 1519 C CA . PRO A 1 190 ? 13.837 8.737 25.033 1.00 85.94 190 PRO A CA 1
ATOM 1520 C C . PRO A 1 190 ? 14.167 9.014 23.567 1.00 85.94 190 PRO A C 1
ATOM 1522 O O . PRO A 1 190 ? 15.265 9.482 23.250 1.00 85.94 190 PRO A O 1
ATOM 1525 N N . LEU A 1 191 ? 13.202 8.776 22.680 1.00 82.94 191 LEU A N 1
ATOM 1526 C CA . LEU A 1 191 ? 13.349 9.167 21.285 1.00 82.94 191 LEU A CA 1
ATOM 1527 C C . LEU A 1 191 ? 13.168 10.674 21.130 1.00 82.94 191 LEU A C 1
ATOM 1529 O O . LEU A 1 191 ? 12.524 11.346 21.938 1.00 82.94 191 LEU A O 1
ATOM 1533 N N . ASN A 1 192 ? 13.708 11.198 20.034 1.00 83.12 192 ASN A N 1
ATOM 1534 C CA . ASN A 1 192 ? 13.380 12.543 19.587 1.00 83.12 192 ASN A CA 1
ATOM 1535 C C . ASN A 1 192 ? 11.866 12.646 19.303 1.00 83.12 192 ASN A C 1
ATOM 1537 O O . ASN A 1 192 ? 11.247 11.676 18.860 1.00 83.12 192 ASN A O 1
ATOM 1541 N N . SER A 1 193 ? 11.285 13.833 19.490 1.00 81.00 193 SER A N 1
ATOM 1542 C CA . SER A 1 193 ? 9.876 14.126 19.200 1.00 81.00 193 SER A CA 1
ATOM 1543 C C . SER A 1 193 ? 9.476 13.809 17.755 1.00 81.00 193 SER A C 1
ATOM 1545 O O . SER A 1 193 ? 8.308 13.542 17.492 1.00 81.00 193 SER A O 1
ATOM 1547 N N . SER A 1 194 ? 10.437 13.742 16.826 1.00 79.25 194 SER A N 1
ATOM 1548 C CA . SER A 1 194 ? 10.227 13.274 15.449 1.00 79.25 194 SER A CA 1
ATOM 1549 C C . SER A 1 194 ? 9.707 11.835 15.339 1.00 79.25 194 SER A C 1
ATOM 1551 O O . SER A 1 194 ? 9.195 11.469 14.290 1.00 79.25 194 SER A O 1
ATOM 1553 N N . TYR A 1 195 ? 9.848 11.016 16.387 1.00 76.88 195 TYR A N 1
ATOM 1554 C CA . TYR A 1 195 ? 9.313 9.649 16.466 1.00 76.88 195 TYR A CA 1
ATOM 1555 C C . TYR A 1 195 ? 7.988 9.571 17.238 1.00 76.88 195 TYR A C 1
ATOM 1557 O O . TYR A 1 195 ? 7.390 8.500 17.346 1.00 76.88 195 TYR A O 1
ATOM 1565 N N . HIS A 1 196 ? 7.518 10.690 17.794 1.00 86.31 196 HIS A N 1
ATOM 1566 C CA . HIS A 1 196 ? 6.243 10.791 18.508 1.00 86.31 196 HIS A CA 1
ATOM 1567 C C . HIS A 1 196 ? 5.157 11.340 17.592 1.00 86.31 196 HIS A C 1
ATOM 1569 O O . HIS A 1 196 ? 4.489 12.323 17.902 1.00 86.31 196 HIS A O 1
ATOM 1575 N N . THR A 1 197 ? 5.026 10.714 16.427 1.00 89.25 197 THR A N 1
ATOM 1576 C CA . THR A 1 197 ? 4.112 11.150 15.380 1.00 89.25 197 THR A CA 1
ATOM 1577 C C . THR A 1 197 ? 3.592 9.967 14.579 1.00 89.25 197 THR A C 1
ATOM 1579 O O . THR A 1 197 ? 4.236 8.931 14.439 1.00 89.25 197 THR A O 1
ATOM 1582 N N . THR A 1 198 ? 2.393 10.152 14.054 1.00 91.69 198 THR A N 1
ATOM 1583 C CA . THR A 1 198 ? 1.724 9.325 13.060 1.00 91.69 198 THR A CA 1
ATOM 1584 C C . THR A 1 198 ? 2.102 9.710 11.628 1.00 91.69 198 THR A C 1
ATOM 1586 O O . THR A 1 198 ? 1.695 9.022 10.693 1.00 91.69 198 THR A O 1
ATOM 1589 N N . ARG A 1 199 ? 2.874 10.790 11.438 1.00 92.06 199 ARG A N 1
ATOM 1590 C CA . ARG A 1 199 ? 3.322 11.261 10.128 1.00 92.06 199 ARG A CA 1
ATOM 1591 C C . ARG A 1 199 ? 4.395 10.344 9.559 1.00 92.06 199 ARG A C 1
ATOM 1593 O O . ARG A 1 199 ? 5.407 10.070 10.199 1.00 92.06 199 ARG A O 1
ATOM 1600 N N . ASP A 1 200 ? 4.181 9.937 8.317 1.00 90.19 200 ASP A N 1
ATOM 1601 C CA . ASP A 1 200 ? 5.115 9.095 7.579 1.00 90.19 200 ASP A CA 1
ATOM 1602 C C . ASP A 1 200 ? 6.203 9.921 6.885 1.00 90.19 200 ASP A C 1
ATOM 1604 O O . ASP A 1 200 ? 5.932 10.648 5.931 1.00 90.19 200 ASP A O 1
ATOM 1608 N N . TYR A 1 201 ? 7.445 9.779 7.340 1.00 88.19 201 TYR A N 1
ATOM 1609 C CA . TYR A 1 201 ? 8.628 10.340 6.673 1.00 88.19 201 TYR A CA 1
ATOM 1610 C C . TYR A 1 201 ? 9.392 9.311 5.830 1.00 88.19 201 TYR A C 1
ATOM 1612 O O . TYR A 1 201 ? 10.396 9.647 5.205 1.00 88.19 201 TYR A O 1
ATOM 1620 N N . ASN A 1 202 ? 8.946 8.055 5.830 1.00 88.19 202 ASN A N 1
ATOM 1621 C CA . ASN A 1 202 ? 9.565 6.962 5.093 1.00 88.19 202 ASN A CA 1
ATOM 1622 C C . ASN A 1 202 ? 8.890 6.743 3.728 1.00 88.19 202 ASN A C 1
ATOM 1624 O O . ASN A 1 202 ? 9.563 6.479 2.735 1.00 88.19 202 ASN A O 1
ATOM 1628 N N . GLY A 1 203 ? 7.566 6.872 3.680 1.00 87.12 203 GLY A N 1
ATOM 1629 C CA . GLY A 1 203 ? 6.716 6.643 2.515 1.00 87.12 203 GLY A CA 1
ATOM 1630 C C . GLY A 1 203 ? 6.084 5.249 2.478 1.00 87.12 203 GLY A C 1
ATOM 1631 O O . GLY A 1 203 ? 5.053 5.077 1.825 1.00 87.12 203 GLY A O 1
ATOM 1632 N N . HIS A 1 204 ? 6.648 4.255 3.178 1.00 86.50 204 HIS A N 1
ATOM 1633 C CA . HIS A 1 204 ? 6.138 2.879 3.162 1.00 86.50 204 HIS A CA 1
ATOM 1634 C C . HIS A 1 204 ? 4.710 2.766 3.706 1.00 86.50 204 HIS A C 1
ATOM 1636 O O . HIS A 1 204 ? 3.874 2.096 3.095 1.00 86.50 204 HIS A O 1
ATOM 1642 N N . GLY A 1 205 ? 4.406 3.447 4.814 1.00 87.25 205 GLY A N 1
ATOM 1643 C CA . GLY A 1 205 ? 3.076 3.396 5.420 1.00 87.25 205 GLY A CA 1
ATOM 1644 C C . GLY A 1 205 ? 2.023 4.062 4.537 1.00 87.25 205 GLY A C 1
ATOM 1645 O O . GLY A 1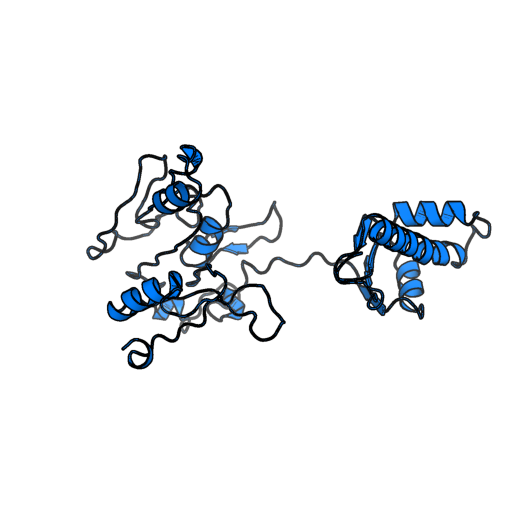 205 ? 0.969 3.489 4.271 1.00 87.25 205 GLY A O 1
ATOM 1646 N N . THR A 1 206 ? 2.359 5.217 3.965 1.00 91.25 206 THR A N 1
ATOM 1647 C CA . THR A 1 206 ? 1.528 5.934 2.988 1.00 91.25 206 THR A CA 1
ATOM 1648 C C . THR A 1 206 ? 1.266 5.088 1.746 1.00 91.25 206 THR A C 1
ATOM 1650 O O . THR A 1 206 ? 0.124 4.986 1.297 1.00 91.25 206 THR A O 1
ATOM 1653 N N . HIS A 1 207 ? 2.300 4.457 1.188 1.00 87.81 207 HIS A N 1
ATOM 1654 C CA . HIS A 1 207 ? 2.180 3.599 0.011 1.00 87.81 207 HIS A CA 1
ATOM 1655 C C . HIS A 1 207 ? 1.318 2.359 0.296 1.00 87.81 207 HIS A C 1
ATOM 1657 O O . HIS A 1 207 ? 0.434 2.014 -0.487 1.00 87.81 207 HIS A O 1
ATOM 1663 N N . THR A 1 208 ? 1.536 1.703 1.436 1.00 85.81 208 THR A N 1
ATOM 1664 C CA . THR A 1 208 ? 0.786 0.502 1.832 1.00 85.81 208 THR A CA 1
ATOM 1665 C C . THR A 1 208 ? -0.678 0.829 2.113 1.00 85.81 208 THR A C 1
ATOM 1667 O O . THR A 1 208 ? -1.575 0.160 1.596 1.00 85.81 208 THR A O 1
ATOM 1670 N N . LEU A 1 209 ? -0.943 1.895 2.873 1.00 88.81 209 LEU A N 1
ATOM 1671 C CA . LEU A 1 209 ? -2.303 2.303 3.211 1.00 88.81 209 LEU A CA 1
ATOM 1672 C C . LEU A 1 209 ? -3.069 2.833 1.994 1.00 88.81 209 LEU A C 1
ATOM 1674 O O . LEU A 1 209 ? -4.248 2.512 1.845 1.00 88.81 209 LEU A O 1
ATOM 1678 N N . SER A 1 210 ? -2.416 3.590 1.103 1.00 89.31 210 SER A N 1
ATOM 1679 C CA . SER A 1 210 ? -3.044 3.985 -0.164 1.00 89.31 210 SER A CA 1
ATOM 1680 C C . SER A 1 210 ? -3.346 2.758 -1.015 1.00 89.31 210 SER A C 1
ATOM 1682 O O . SER A 1 210 ? -4.480 2.606 -1.418 1.00 89.31 210 SER A O 1
ATOM 1684 N N . THR A 1 211 ? -2.432 1.795 -1.151 1.00 84.19 211 THR A N 1
ATOM 1685 C CA . THR A 1 211 ? -2.738 0.542 -1.868 1.00 84.19 211 THR A CA 1
ATOM 1686 C C . THR A 1 211 ? -3.939 -0.192 -1.261 1.00 84.19 211 THR A C 1
ATOM 1688 O O . THR A 1 211 ? -4.783 -0.674 -2.002 1.00 84.19 211 THR A O 1
ATOM 1691 N N . SER A 1 212 ? -4.046 -0.247 0.072 1.00 84.56 212 SER A N 1
ATOM 1692 C CA . SER A 1 212 ? -5.144 -0.904 0.799 1.00 84.56 212 SER A CA 1
ATOM 1693 C C . SER A 1 212 ? -6.512 -0.265 0.613 1.00 84.56 212 SER A C 1
ATOM 1695 O O . SER A 1 212 ? -7.530 -0.955 0.540 1.00 84.56 212 SER A O 1
ATOM 1697 N N . GLY A 1 213 ? -6.546 1.060 0.678 1.00 87.12 213 GLY A N 1
ATOM 1698 C CA . GLY A 1 213 ? -7.778 1.790 0.901 1.00 87.12 213 GLY A CA 1
ATOM 1699 C C . GLY A 1 213 ? -7.633 3.270 0.629 1.00 87.12 213 GLY A C 1
ATOM 1700 O O . GLY A 1 213 ? -8.256 4.053 1.338 1.00 87.12 213 GLY A O 1
ATOM 1701 N N . GLY A 1 214 ? -6.834 3.665 -0.359 1.00 88.62 214 GLY A N 1
ATOM 1702 C CA . GLY A 1 214 ? -6.849 5.003 -0.929 1.00 88.62 214 GLY A CA 1
ATOM 1703 C C . GLY A 1 214 ? -8.160 5.304 -1.663 1.00 88.62 214 GLY A C 1
ATOM 1704 O O . GLY A 1 214 ? -9.184 4.645 -1.460 1.00 88.62 214 GLY A O 1
ATOM 1705 N N . ARG A 1 215 ? -8.173 6.372 -2.453 1.00 90.00 215 ARG A N 1
ATOM 1706 C CA . ARG A 1 215 ? -9.262 6.698 -3.377 1.00 90.00 215 ARG A CA 1
ATOM 1707 C C . ARG A 1 215 ? -8.702 6.626 -4.789 1.00 90.00 215 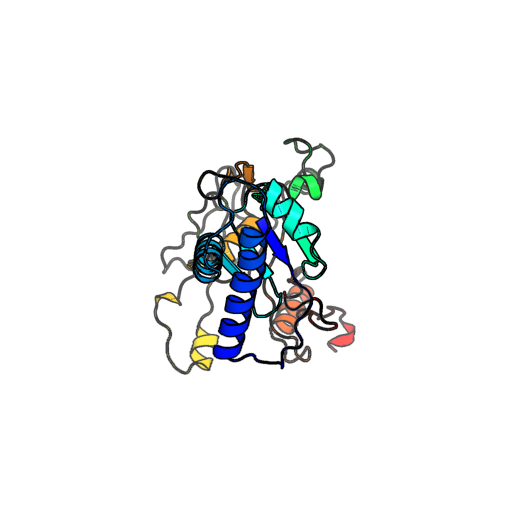ARG A C 1
ATOM 1709 O O . ARG A 1 215 ? -7.495 6.710 -4.994 1.00 90.00 215 ARG A O 1
ATOM 1716 N N . PHE A 1 216 ? -9.590 6.621 -5.776 1.00 88.12 216 PHE A N 1
ATOM 1717 C CA . PHE A 1 216 ? -9.176 6.764 -7.165 1.00 88.12 216 PHE A CA 1
ATOM 1718 C C . PHE A 1 216 ? -8.543 8.140 -7.414 1.00 88.12 216 PHE A C 1
ATOM 1720 O O . PHE A 1 216 ? -9.222 9.167 -7.340 1.00 88.12 216 PHE A O 1
ATOM 1727 N N . VAL A 1 217 ? -7.252 8.158 -7.742 1.00 87.75 217 VAL A N 1
ATOM 1728 C CA . VAL A 1 217 ? -6.504 9.379 -8.073 1.00 87.75 217 VAL A CA 1
ATOM 1729 C C . VAL A 1 217 ? -6.114 9.344 -9.545 1.00 87.75 217 VAL A C 1
ATOM 1731 O O . VAL A 1 217 ? -5.203 8.616 -9.944 1.00 87.75 217 VAL A O 1
ATOM 1734 N N . SER A 1 218 ? -6.815 10.124 -10.368 1.00 86.12 218 SER A N 1
ATOM 1735 C CA . SER A 1 218 ? -6.538 10.254 -11.801 1.00 86.12 218 SER A CA 1
ATOM 1736 C C . SER A 1 218 ? -5.267 11.062 -12.066 1.00 86.12 218 SER A C 1
ATOM 1738 O O . SER A 1 218 ? -5.013 12.055 -11.387 1.00 86.12 218 SER A O 1
ATOM 1740 N N . GLY A 1 219 ? -4.509 10.697 -13.102 1.00 82.31 219 GLY A N 1
ATOM 1741 C CA . GLY A 1 219 ? -3.301 11.429 -13.502 1.00 82.31 219 GLY A CA 1
ATOM 1742 C C . GLY A 1 219 ? -2.092 11.175 -12.598 1.00 82.31 219 GLY A C 1
ATOM 1743 O O . GLY A 1 219 ? -1.082 11.876 -12.715 1.00 82.31 219 GLY A O 1
ATOM 1744 N N . ALA A 1 220 ? -2.170 10.165 -11.726 1.00 83.25 220 ALA A N 1
ATOM 1745 C CA . ALA A 1 220 ? -1.042 9.689 -10.944 1.00 83.25 220 ALA A CA 1
ATOM 1746 C C . ALA A 1 220 ? 0.102 9.293 -11.884 1.00 83.25 220 ALA A C 1
ATOM 1748 O O . ALA A 1 220 ? -0.107 8.613 -12.889 1.00 83.25 220 ALA A O 1
ATOM 1749 N N . ASN A 1 221 ? 1.305 9.765 -11.579 1.00 75.06 221 ASN A N 1
ATOM 1750 C CA . ASN A 1 221 ? 2.494 9.565 -12.394 1.00 75.06 221 ASN A CA 1
ATOM 1751 C C . ASN A 1 221 ? 3.731 9.557 -11.492 1.00 75.06 221 ASN A C 1
ATOM 1753 O O . ASN A 1 221 ? 3.727 10.140 -10.408 1.00 75.06 221 ASN A O 1
ATOM 1757 N N . LEU A 1 222 ? 4.794 8.908 -11.954 1.00 68.19 222 LEU A N 1
ATOM 1758 C CA . LEU A 1 222 ? 6.099 8.960 -11.316 1.00 68.19 222 LEU A CA 1
ATOM 1759 C C . LEU A 1 222 ? 6.961 9.974 -12.071 1.00 68.19 222 LEU A C 1
ATOM 1761 O O . LEU A 1 222 ? 7.418 9.691 -13.177 1.00 68.19 222 LEU A O 1
ATOM 1765 N N . LEU A 1 223 ? 7.175 11.152 -11.477 1.00 70.31 223 LEU A N 1
ATOM 1766 C CA . LEU A 1 223 ? 8.045 12.212 -12.015 1.00 70.31 223 LEU A CA 1
ATOM 1767 C C . LEU A 1 223 ? 7.712 12.605 -13.472 1.00 70.31 223 LEU A C 1
ATOM 1769 O O . LEU A 1 223 ? 8.599 12.759 -14.307 1.00 70.31 223 LEU A O 1
ATOM 1773 N N . GLY A 1 224 ? 6.423 12.729 -13.799 1.00 66.56 224 GLY A N 1
ATOM 1774 C CA . GLY A 1 224 ? 5.948 13.057 -15.148 1.00 66.56 224 GLY A CA 1
ATOM 1775 C C . GLY A 1 224 ? 5.936 11.876 -16.124 1.00 66.56 224 GLY A C 1
ATOM 1776 O O . GLY A 1 224 ? 5.719 12.068 -17.316 1.00 66.56 224 GLY A O 1
ATOM 1777 N N . SER A 1 225 ? 6.168 10.654 -15.642 1.00 51.19 225 SER A N 1
ATOM 1778 C CA . SER A 1 225 ? 6.159 9.422 -16.437 1.00 51.19 225 SER A CA 1
ATOM 1779 C C . SER A 1 225 ? 5.131 8.418 -15.910 1.00 51.19 225 SER A C 1
ATOM 1781 O O . SER A 1 225 ? 4.747 8.458 -14.745 1.00 51.19 225 SER A O 1
ATOM 1783 N N . ALA A 1 226 ? 4.698 7.482 -16.762 1.00 63.72 226 ALA A N 1
ATOM 1784 C CA . ALA A 1 226 ? 3.757 6.412 -16.401 1.00 63.72 226 ALA A CA 1
ATOM 1785 C C . ALA A 1 226 ? 2.419 6.916 -15.815 1.00 63.72 226 ALA A C 1
ATOM 1787 O O . ALA A 1 226 ? 1.978 6.461 -14.761 1.00 63.72 226 ALA A O 1
ATOM 1788 N N . TYR A 1 227 ? 1.771 7.849 -16.520 1.00 72.50 227 TYR A N 1
ATOM 1789 C CA . TYR A 1 227 ? 0.438 8.339 -16.166 1.00 72.50 227 TYR A CA 1
ATOM 1790 C C . TYR A 1 227 ? -0.589 7.204 -16.075 1.00 72.50 227 TYR A C 1
ATOM 1792 O O . TYR A 1 227 ? -0.655 6.333 -16.945 1.00 72.50 227 TYR A O 1
ATOM 1800 N N . GLY A 1 228 ? -1.427 7.260 -15.047 1.00 74.69 228 GLY A N 1
ATOM 1801 C CA . GLY A 1 228 ? -2.551 6.358 -14.856 1.00 74.69 228 GLY A CA 1
ATOM 1802 C C . GLY A 1 228 ? -3.448 6.802 -13.708 1.00 74.69 228 GLY A C 1
ATOM 1803 O O . GLY A 1 228 ? -3.377 7.941 -13.244 1.00 74.69 228 GLY A O 1
ATOM 1804 N N . THR A 1 229 ? -4.304 5.890 -13.257 1.00 78.44 229 THR A N 1
ATOM 1805 C CA . THR A 1 229 ? -5.147 6.106 -12.079 1.00 78.44 229 THR A CA 1
ATOM 1806 C C . THR A 1 229 ? -4.651 5.204 -10.958 1.00 78.44 229 THR A C 1
ATOM 1808 O O . THR A 1 229 ? -4.589 3.988 -11.140 1.00 78.44 229 THR A O 1
ATOM 1811 N N . ALA A 1 230 ? -4.280 5.784 -9.817 1.00 75.19 230 ALA A N 1
ATOM 1812 C CA . ALA A 1 230 ? -4.023 5.005 -8.608 1.00 75.19 230 ALA A CA 1
ATOM 1813 C C . ALA A 1 230 ? -5.370 4.574 -8.013 1.00 75.19 230 ALA A C 1
ATOM 1815 O O . ALA A 1 230 ? -6.295 5.386 -7.969 1.00 75.19 230 ALA A O 1
ATOM 1816 N N . LYS A 1 231 ? -5.494 3.297 -7.648 1.00 79.12 231 LYS A N 1
ATOM 1817 C CA . LYS A 1 231 ? -6.705 2.673 -7.085 1.00 79.12 231 LYS A CA 1
ATOM 1818 C C . LYS A 1 231 ? -6.278 1.677 -6.006 1.00 79.12 231 LYS A C 1
ATOM 1820 O O . LYS A 1 231 ? -5.081 1.547 -5.754 1.00 79.12 231 LYS A O 1
ATOM 1825 N N . ASP A 1 232 ? -7.234 0.978 -5.394 1.00 69.88 232 ASP A N 1
ATOM 1826 C CA . ASP A 1 232 ? -7.000 0.326 -4.102 1.00 69.88 232 ASP A CA 1
ATOM 1827 C C . ASP A 1 232 ? -7.581 -1.099 -4.008 1.00 69.88 232 ASP A C 1
ATOM 1829 O O . ASP A 1 232 ? -8.665 -1.396 -4.525 1.00 69.88 232 ASP A O 1
ATOM 1833 N N . ILE A 1 233 ? -6.870 -1.972 -3.286 1.00 54.84 233 ILE A N 1
ATOM 1834 C CA . ILE A 1 233 ? -7.321 -3.258 -2.736 1.00 54.84 233 ILE A CA 1
ATOM 1835 C C . ILE A 1 233 ? -6.580 -3.561 -1.426 1.00 54.84 233 ILE A C 1
ATOM 1837 O O . ILE A 1 233 ? -5.379 -3.344 -1.310 1.00 54.84 233 ILE A O 1
ATOM 1841 N N . LEU A 1 234 ? -7.300 -4.130 -0.459 1.00 45.69 234 LEU A N 1
ATOM 1842 C CA . LEU A 1 234 ? -6.818 -4.525 0.867 1.00 45.69 234 LEU A CA 1
ATOM 1843 C C . LEU A 1 234 ? -5.420 -5.193 0.849 1.00 45.69 234 LEU A C 1
ATOM 1845 O O . LEU A 1 234 ? -5.272 -6.303 0.340 1.00 45.69 234 LEU A O 1
ATOM 1849 N N . SER A 1 235 ? -4.411 -4.545 1.446 1.00 43.59 235 SER A N 1
ATOM 1850 C CA . SER A 1 235 ? -3.019 -5.021 1.527 1.00 43.59 235 SER A CA 1
ATOM 1851 C C . SER A 1 235 ? -2.261 -4.449 2.739 1.00 43.59 235 SER A C 1
ATOM 1853 O O . SER A 1 235 ? -1.952 -3.260 2.783 1.00 43.59 235 SER A O 1
ATOM 1855 N N . VAL A 1 236 ? -1.889 -5.298 3.700 1.00 48.25 236 VAL A N 1
ATOM 1856 C CA . VAL A 1 236 ? -1.107 -4.920 4.896 1.00 48.25 236 VAL A CA 1
ATOM 1857 C C . VAL A 1 236 ? 0.309 -5.501 4.798 1.00 48.25 236 VAL A C 1
ATOM 1859 O O . VAL A 1 236 ? 0.468 -6.697 4.546 1.00 48.25 236 VAL A O 1
ATOM 1862 N N . SER A 1 237 ? 1.335 -4.675 5.030 1.00 50.12 237 SER A N 1
ATOM 1863 C CA . SER A 1 237 ? 2.739 -5.009 4.744 1.00 50.12 237 SER A CA 1
ATOM 1864 C C . SER A 1 237 ? 3.648 -4.888 5.974 1.00 50.12 237 SER A C 1
ATOM 1866 O O . SER A 1 237 ? 4.512 -4.022 6.026 1.00 50.12 237 SER A O 1
ATOM 1868 N N . LEU A 1 238 ? 3.518 -5.800 6.943 1.00 50.03 238 LEU A N 1
ATOM 1869 C CA . LEU A 1 238 ? 4.552 -6.020 7.968 1.00 50.03 238 LEU A CA 1
ATOM 1870 C C . LEU A 1 238 ? 4.924 -7.501 8.074 1.00 50.03 238 LEU A C 1
ATOM 1872 O O . LEU A 1 238 ? 4.058 -8.374 8.014 1.00 50.03 238 LEU A O 1
ATOM 1876 N N . GLY A 1 239 ? 6.211 -7.780 8.282 1.00 37.59 239 GLY A N 1
ATOM 1877 C CA . GLY A 1 239 ? 6.733 -9.110 8.585 1.00 37.59 239 GLY A CA 1
ATOM 1878 C C . GLY A 1 239 ? 8.033 -9.020 9.381 1.00 37.59 239 GLY A C 1
ATOM 1879 O O . GLY A 1 239 ? 8.874 -8.168 9.105 1.00 37.59 239 GLY A O 1
ATOM 1880 N N . PHE A 1 240 ? 8.183 -9.892 10.376 1.00 43.59 240 PHE A N 1
ATOM 1881 C CA . PHE A 1 240 ? 9.373 -10.022 11.223 1.00 43.59 240 PHE A CA 1
ATOM 1882 C C . PHE A 1 240 ? 9.809 -11.483 11.230 1.00 43.59 240 PHE A C 1
ATOM 1884 O O . PHE A 1 240 ? 8.953 -12.344 11.089 1.00 43.59 240 PHE A O 1
ATOM 1891 N N . VAL A 1 241 ? 11.104 -11.759 11.419 1.00 38.91 241 VAL A N 1
ATOM 1892 C CA . VAL A 1 241 ? 11.674 -13.123 11.445 1.00 38.91 241 VAL A CA 1
ATOM 1893 C C . VAL A 1 241 ? 10.829 -14.065 12.328 1.00 38.91 241 VAL A C 1
ATOM 1895 O O . VAL A 1 241 ? 10.548 -13.705 13.478 1.00 38.91 241 VAL A O 1
ATOM 1898 N N . PRO A 1 242 ? 10.438 -15.256 11.827 1.00 32.72 242 PRO A N 1
ATOM 1899 C CA . PRO A 1 242 ? 9.508 -16.136 12.523 1.00 32.72 242 PRO A CA 1
ATOM 1900 C C . PRO A 1 242 ? 10.129 -16.659 13.820 1.00 32.72 242 PRO A C 1
ATOM 1902 O O . PRO A 1 242 ? 11.281 -17.093 13.844 1.00 32.72 242 PRO A O 1
ATOM 1905 N N . ASN A 1 243 ? 9.343 -16.649 14.895 1.00 48.56 243 ASN A N 1
ATOM 1906 C CA . ASN A 1 243 ? 9.677 -17.264 16.181 1.00 48.56 243 ASN A CA 1
ATOM 1907 C C . ASN A 1 243 ? 8.645 -18.347 16.541 1.00 48.56 243 ASN A C 1
ATOM 1909 O O . ASN A 1 243 ? 7.632 -18.507 15.861 1.00 48.56 243 ASN A O 1
ATOM 1913 N N . GLU A 1 244 ? 8.877 -19.096 17.627 1.00 49.50 244 GLU A N 1
ATOM 1914 C CA . GLU A 1 244 ? 7.813 -19.909 18.235 1.00 49.50 244 GLU A CA 1
ATOM 1915 C C . GLU A 1 244 ? 6.572 -19.037 18.479 1.00 49.50 244 GLU A C 1
ATOM 1917 O O . GLU A 1 244 ? 6.696 -17.916 18.967 1.00 49.50 244 GLU A O 1
ATOM 1922 N N . TYR A 1 245 ? 5.377 -19.549 18.177 1.00 44.28 245 TYR A N 1
ATOM 1923 C CA . TYR A 1 245 ? 4.143 -18.754 18.137 1.00 44.28 245 TYR A CA 1
ATOM 1924 C C . TYR A 1 245 ? 3.849 -17.955 19.421 1.00 44.28 245 TYR A C 1
ATOM 1926 O O . TYR A 1 245 ? 3.401 -16.816 19.345 1.00 44.28 245 TYR A O 1
ATOM 1934 N N . PHE A 1 246 ? 4.180 -18.497 20.597 1.00 51.91 246 PHE A N 1
ATOM 1935 C CA . PHE A 1 246 ? 4.015 -17.825 21.897 1.00 51.91 246 PHE A CA 1
ATOM 1936 C C . PHE A 1 246 ? 5.095 -16.775 22.219 1.00 51.91 246 PHE A C 1
ATOM 1938 O O . PHE A 1 246 ? 5.043 -16.125 23.261 1.00 51.91 246 PHE A O 1
ATOM 1945 N N . LYS A 1 247 ? 6.089 -16.612 21.346 1.00 51.75 247 LYS A N 1
ATOM 1946 C CA . LYS A 1 247 ? 7.128 -15.571 21.401 1.00 51.75 247 LYS A CA 1
ATOM 1947 C C . LYS A 1 247 ? 7.046 -14.618 20.207 1.00 51.75 247 LYS A C 1
ATOM 1949 O O . LYS A 1 247 ? 7.753 -13.611 20.174 1.00 51.75 247 LYS A O 1
ATOM 1954 N N . ASP A 1 248 ? 6.178 -14.915 19.245 1.00 59.47 248 ASP A N 1
ATOM 1955 C CA . ASP A 1 248 ? 5.913 -14.078 18.088 1.00 59.47 248 ASP A CA 1
ATOM 1956 C C . ASP A 1 248 ? 4.810 -13.065 18.422 1.00 59.47 248 ASP A C 1
ATOM 1958 O O . ASP A 1 248 ? 3.632 -13.390 18.588 1.00 59.47 248 ASP A O 1
ATOM 1962 N N . ARG A 1 249 ? 5.211 -11.797 18.531 1.00 67.25 249 ARG A N 1
ATOM 1963 C CA . ARG A 1 249 ? 4.314 -10.690 18.886 1.00 67.25 249 ARG A CA 1
ATOM 1964 C C . ARG A 1 249 ? 3.225 -10.478 17.832 1.00 67.25 249 ARG A C 1
ATOM 1966 O O . ARG A 1 249 ? 2.104 -10.120 18.189 1.00 67.25 249 ARG A O 1
ATOM 1973 N N . THR A 1 250 ? 3.548 -10.708 16.559 1.00 66.06 250 THR A N 1
ATOM 1974 C CA . THR A 1 250 ? 2.602 -10.603 15.444 1.00 66.06 250 THR A CA 1
ATOM 1975 C C . THR A 1 250 ? 1.578 -11.724 15.530 1.00 66.06 250 THR A C 1
ATOM 1977 O O . THR A 1 250 ? 0.383 -11.460 15.423 1.00 66.06 250 THR A O 1
ATOM 1980 N N . ALA A 1 251 ? 2.019 -12.955 15.799 1.00 64.62 251 ALA A N 1
ATOM 1981 C CA . ALA A 1 251 ? 1.131 -14.104 15.939 1.00 64.62 251 ALA A CA 1
ATOM 1982 C C . ALA A 1 251 ? 0.166 -13.950 17.127 1.00 64.62 251 ALA A C 1
ATOM 1984 O O . ALA A 1 251 ? -1.034 -14.155 16.958 1.00 64.62 251 ALA A O 1
ATOM 1985 N N . ILE A 1 252 ? 0.658 -13.521 18.297 1.00 66.81 252 ILE A N 1
ATOM 1986 C CA . ILE A 1 252 ? -0.177 -13.287 19.490 1.00 66.81 252 ILE A CA 1
ATOM 1987 C C . ILE A 1 252 ? -1.214 -12.185 19.232 1.00 66.81 252 ILE A C 1
ATOM 1989 O O . ILE A 1 252 ? -2.399 -12.357 19.521 1.00 66.81 252 ILE A O 1
ATOM 1993 N N . GLY A 1 253 ? -0.787 -11.050 18.666 1.00 68.62 253 GLY A N 1
ATOM 1994 C CA . GLY A 1 253 ? -1.698 -9.952 18.342 1.00 68.62 253 GLY A CA 1
ATOM 1995 C C . GLY A 1 253 ? -2.754 -10.362 17.313 1.00 68.62 253 GLY A C 1
ATOM 1996 O O . GLY A 1 253 ? -3.935 -10.047 17.470 1.00 68.62 253 GLY A O 1
ATOM 1997 N N . ALA A 1 254 ? -2.342 -11.110 16.289 1.00 70.19 254 ALA A N 1
ATOM 1998 C CA . ALA A 1 254 ? -3.234 -11.578 15.241 1.00 70.19 254 ALA A CA 1
ATOM 1999 C C . ALA A 1 254 ? -4.228 -12.642 15.738 1.00 70.19 254 ALA A C 1
ATOM 2001 O O . ALA A 1 254 ? -5.389 -12.604 15.338 1.00 70.19 254 ALA A O 1
ATOM 2002 N N . PHE A 1 255 ? -3.824 -13.524 16.656 1.00 70.75 255 PHE A N 1
ATOM 2003 C CA . PHE A 1 255 ? -4.722 -14.490 17.291 1.00 70.75 255 PHE A CA 1
ATOM 2004 C C . PHE A 1 255 ? -5.885 -13.791 18.007 1.00 70.75 255 PHE A C 1
ATOM 2006 O O . PHE A 1 255 ? -7.048 -14.062 17.710 1.00 70.75 255 PHE A O 1
ATOM 2013 N N . HIS A 1 256 ? -5.593 -12.812 18.869 1.00 69.12 256 HIS A N 1
ATOM 2014 C CA . HIS A 1 256 ? -6.639 -12.065 19.573 1.00 69.12 256 HIS A CA 1
ATOM 2015 C C . HIS A 1 256 ? -7.528 -11.239 18.636 1.00 69.12 256 HIS A C 1
ATOM 2017 O O . HIS A 1 256 ? -8.723 -11.086 18.897 1.00 69.12 256 HIS A O 1
ATOM 2023 N N . ALA A 1 257 ? -6.976 -10.712 17.539 1.00 70.06 257 ALA A N 1
ATOM 2024 C CA . ALA A 1 257 ? -7.774 -10.047 16.515 1.00 70.06 257 ALA A CA 1
ATOM 2025 C C . ALA A 1 257 ? -8.781 -11.025 15.881 1.00 70.06 257 ALA A C 1
ATOM 2027 O O . ALA A 1 257 ? -9.976 -10.723 15.814 1.00 70.06 257 ALA A O 1
ATOM 2028 N N . VAL A 1 258 ? -8.326 -12.223 15.503 1.00 73.44 258 VAL A N 1
ATOM 2029 C CA . VAL A 1 258 ? -9.175 -13.264 14.905 1.00 73.44 258 VAL A CA 1
ATOM 2030 C C . VAL A 1 258 ? -10.237 -13.774 15.882 1.00 73.44 258 VAL A C 1
ATOM 2032 O O . VAL A 1 258 ? -11.392 -13.914 15.480 1.00 73.44 258 VAL A O 1
ATOM 2035 N N . GLU A 1 259 ? -9.914 -13.957 17.167 1.00 73.31 259 GLU A N 1
ATOM 2036 C CA . GLU A 1 259 ? -10.905 -14.306 18.205 1.00 73.31 259 GLU A CA 1
ATOM 2037 C C . GLU A 1 259 ? -12.033 -13.267 18.335 1.00 73.31 259 GLU A C 1
ATOM 2039 O O . GLU A 1 259 ? -13.150 -13.604 18.724 1.00 73.31 259 GLU A O 1
ATOM 2044 N N . ASN A 1 260 ? -11.767 -12.010 17.967 1.00 73.69 260 ASN A N 1
ATOM 2045 C CA . ASN A 1 260 ? -12.742 -10.919 17.963 1.00 73.69 260 ASN A CA 1
ATOM 2046 C C . ASN A 1 260 ? -13.363 -10.666 16.574 1.00 73.69 260 ASN A C 1
ATOM 2048 O O . ASN A 1 260 ? -13.979 -9.622 16.349 1.00 73.69 260 ASN A O 1
ATOM 2052 N N . GLY A 1 261 ? -13.221 -11.609 15.637 1.00 74.06 261 GLY A N 1
ATOM 2053 C CA . GLY A 1 261 ? -13.821 -11.534 14.303 1.00 74.06 261 GLY A CA 1
ATOM 2054 C C . GLY A 1 261 ? -13.137 -10.544 13.355 1.00 74.06 261 GLY A C 1
ATOM 2055 O O . GLY A 1 261 ? -13.758 -10.096 12.390 1.00 74.06 261 GLY A O 1
ATOM 2056 N N . ILE A 1 262 ? -11.880 -10.179 13.620 1.00 75.19 262 ILE A N 1
ATOM 2057 C CA . ILE A 1 262 ? -11.079 -9.295 12.767 1.00 75.19 262 ILE A CA 1
ATOM 2058 C C . ILE A 1 262 ? -10.159 -10.152 11.895 1.00 75.19 262 ILE A C 1
ATOM 2060 O O . ILE A 1 262 ? -9.314 -10.888 12.401 1.00 75.19 262 ILE A O 1
ATOM 2064 N N . LEU A 1 263 ? -10.302 -10.036 10.573 1.00 80.19 263 LEU A N 1
ATOM 2065 C CA . LEU A 1 263 ? -9.382 -10.661 9.625 1.00 80.19 263 LEU A CA 1
ATOM 2066 C C . LEU A 1 263 ? -8.025 -9.947 9.657 1.00 80.19 263 LEU A C 1
ATOM 2068 O O . LEU A 1 263 ? -7.965 -8.722 9.548 1.00 80.19 263 LEU A O 1
ATOM 2072 N N . VAL A 1 264 ? -6.946 -10.725 9.735 1.00 72.44 264 VAL A N 1
ATOM 2073 C CA . VAL A 1 264 ? -5.570 -10.231 9.634 1.00 72.44 264 VAL A CA 1
ATOM 2074 C C . VAL A 1 264 ? -4.955 -10.732 8.334 1.00 72.44 264 VAL A C 1
ATOM 2076 O O . VAL A 1 264 ? -4.958 -11.929 8.055 1.00 72.44 264 VAL A O 1
ATOM 2079 N N . VAL A 1 265 ? -4.419 -9.804 7.545 1.00 78.88 265 VAL A N 1
ATOM 2080 C CA . VAL A 1 265 ? -3.635 -10.075 6.336 1.00 78.88 265 VAL A CA 1
ATOM 2081 C C . VAL A 1 265 ? -2.210 -9.612 6.621 1.00 78.88 265 VAL A C 1
ATOM 2083 O O . VAL A 1 265 ? -2.029 -8.556 7.220 1.00 78.88 265 VAL A O 1
ATOM 2086 N N . ALA A 1 266 ? -1.203 -10.397 6.244 1.00 73.62 266 ALA A N 1
ATOM 2087 C CA . ALA A 1 266 ? 0.199 -10.059 6.473 1.00 73.62 266 ALA A CA 1
ATOM 2088 C C . ALA A 1 266 ? 1.077 -10.553 5.315 1.00 73.62 266 ALA A C 1
ATOM 2090 O O . ALA A 1 266 ? 0.778 -11.570 4.688 1.00 73.62 266 ALA A O 1
ATOM 2091 N N . ALA A 1 267 ? 2.167 -9.837 5.036 1.00 75.81 267 ALA A N 1
ATOM 2092 C CA . ALA A 1 267 ? 3.101 -10.181 3.966 1.00 75.81 267 ALA A CA 1
ATOM 2093 C C . ALA A 1 267 ? 3.929 -11.432 4.307 1.00 75.81 267 ALA A C 1
ATOM 2095 O O . ALA A 1 267 ? 4.255 -11.676 5.462 1.00 75.81 267 ALA A O 1
ATOM 2096 N N . ALA A 1 268 ? 4.340 -12.215 3.311 1.00 71.06 268 ALA A N 1
ATOM 2097 C CA . ALA A 1 268 ? 5.139 -13.423 3.548 1.00 71.06 268 ALA A CA 1
ATOM 2098 C C . ALA A 1 268 ? 6.599 -13.136 3.970 1.00 71.06 268 ALA A C 1
ATOM 2100 O O . ALA A 1 268 ? 7.246 -14.012 4.540 1.00 71.06 268 ALA A O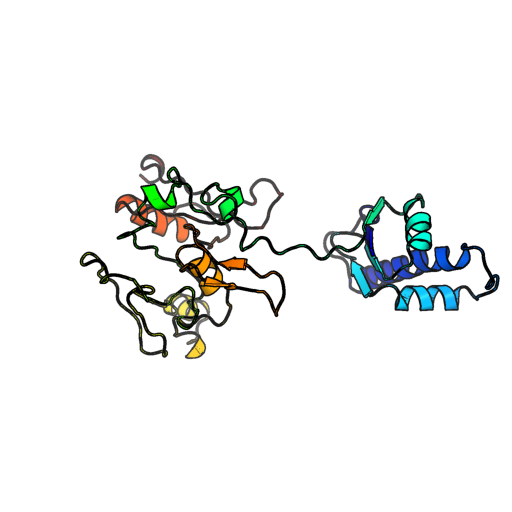 1
ATOM 2101 N N . GLY A 1 269 ? 7.105 -11.925 3.715 1.00 67.94 269 GLY A N 1
ATOM 2102 C CA . GLY A 1 269 ? 8.529 -11.583 3.797 1.00 67.94 269 GLY A CA 1
ATOM 2103 C C . GLY A 1 269 ? 9.208 -11.639 2.424 1.00 67.94 269 GLY A C 1
ATOM 2104 O O . GLY A 1 269 ? 8.697 -12.263 1.495 1.00 67.94 269 GLY A O 1
ATOM 2105 N N . ASN A 1 270 ? 10.354 -10.965 2.295 1.00 71.56 270 ASN A N 1
ATOM 2106 C CA . ASN A 1 270 ? 11.042 -10.757 1.011 1.00 71.56 270 ASN A CA 1
ATOM 2107 C C . ASN A 1 270 ? 12.356 -11.555 0.877 1.00 71.56 270 ASN A C 1
ATOM 2109 O O . ASN A 1 270 ? 13.095 -11.347 -0.077 1.00 71.56 270 ASN A O 1
ATOM 2113 N N . GLU A 1 271 ? 12.636 -12.484 1.797 1.00 73.12 271 GLU A N 1
ATOM 2114 C CA . GLU A 1 271 ? 13.896 -13.255 1.871 1.00 73.12 271 GLU A CA 1
ATOM 2115 C C . GLU A 1 271 ? 13.901 -14.527 0.994 1.00 73.12 271 GLU A C 1
ATOM 2117 O O . GLU A 1 271 ? 14.751 -15.412 1.127 1.00 73.12 271 GLU A O 1
ATOM 2122 N N . GLY A 1 272 ? 12.919 -14.665 0.098 1.00 70.44 272 GLY A N 1
ATOM 2123 C CA . GLY A 1 272 ? 12.893 -15.743 -0.890 1.00 70.44 272 GLY A CA 1
ATOM 2124 C C . GLY A 1 272 ? 14.085 -15.675 -1.863 1.00 70.44 272 GLY A C 1
ATOM 2125 O O . GLY A 1 272 ? 14.754 -14.648 -1.964 1.00 70.44 272 GLY A O 1
ATOM 2126 N N . PRO A 1 273 ? 14.366 -16.747 -2.628 1.00 83.00 273 PRO A N 1
ATOM 2127 C CA . PRO A 1 273 ? 13.548 -17.947 -2.831 1.00 83.00 273 PRO A CA 1
ATOM 2128 C C . PRO A 1 273 ? 13.946 -19.141 -1.944 1.00 83.00 273 PRO A C 1
ATOM 2130 O O . PRO A 1 273 ? 13.539 -20.269 -2.224 1.00 83.00 273 PRO A O 1
ATOM 2133 N N . ALA A 1 274 ? 14.779 -18.938 -0.917 1.00 73.56 274 ALA A N 1
ATOM 2134 C CA . ALA A 1 274 ? 15.237 -20.034 -0.068 1.00 73.56 274 ALA A CA 1
ATOM 2135 C C . ALA A 1 274 ? 14.053 -20.741 0.635 1.00 73.56 274 ALA A C 1
ATOM 2137 O O . ALA A 1 274 ? 13.133 -20.071 1.117 1.00 73.56 274 ALA A O 1
ATOM 2138 N N . PRO A 1 275 ? 14.048 -22.087 0.727 1.00 67.00 275 PRO A N 1
ATOM 2139 C CA . PRO A 1 275 ? 13.048 -22.804 1.514 1.00 67.00 275 PRO A CA 1
ATOM 2140 C C . PRO A 1 275 ? 13.023 -22.308 2.965 1.00 67.00 275 PRO A C 1
ATOM 2142 O O . PRO A 1 275 ? 14.071 -22.163 3.588 1.00 67.00 275 PRO A O 1
ATOM 2145 N N . GLY A 1 276 ? 11.826 -22.062 3.505 1.00 71.88 276 GLY A N 1
ATOM 2146 C CA . GLY A 1 276 ? 11.658 -21.579 4.881 1.00 71.88 276 GLY A CA 1
ATOM 2147 C C . GLY A 1 276 ? 11.879 -20.075 5.083 1.00 71.88 276 GLY A C 1
ATOM 2148 O O . GLY A 1 276 ? 11.870 -19.626 6.220 1.00 71.88 276 GLY A O 1
ATOM 2149 N N . ALA A 1 277 ? 12.027 -19.285 4.014 1.00 68.31 277 ALA A N 1
ATOM 2150 C CA . ALA A 1 277 ? 12.197 -17.830 4.102 1.00 68.31 277 ALA A CA 1
ATOM 2151 C C . ALA A 1 277 ? 10.921 -17.042 4.481 1.00 68.31 277 ALA A C 1
ATOM 2153 O O . ALA A 1 277 ? 10.968 -15.822 4.623 1.00 68.31 277 ALA A O 1
ATOM 2154 N N . VAL A 1 278 ? 9.772 -1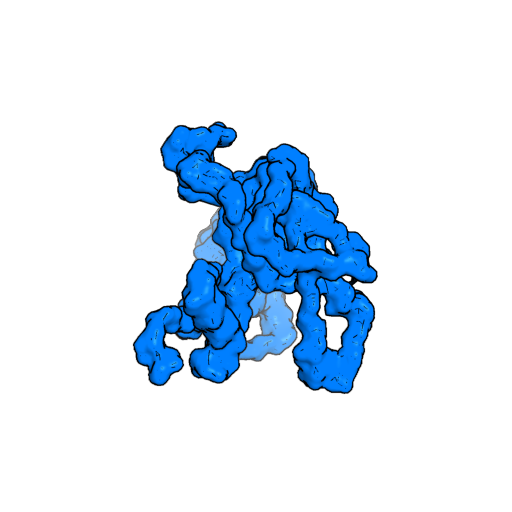7.717 4.616 1.00 69.25 278 VAL A N 1
ATOM 2155 C CA . VAL A 1 278 ? 8.490 -17.088 4.970 1.00 69.25 278 VAL A CA 1
ATOM 2156 C C . VAL A 1 278 ? 8.434 -16.810 6.468 1.00 69.25 278 VAL A C 1
ATOM 2158 O O . VAL A 1 278 ? 8.757 -17.685 7.268 1.00 69.25 278 VAL A O 1
ATOM 2161 N N . VAL A 1 279 ? 7.972 -15.616 6.843 1.00 66.25 279 VAL A N 1
ATOM 2162 C CA . VAL A 1 279 ? 8.090 -15.118 8.219 1.00 66.25 279 VAL A CA 1
ATOM 2163 C C . VAL A 1 279 ? 6.770 -15.032 9.003 1.00 66.25 279 VAL A C 1
ATOM 2165 O O . VAL A 1 279 ? 6.764 -15.228 10.211 1.00 66.25 279 VAL A O 1
ATOM 2168 N N . ASN A 1 280 ? 5.624 -14.852 8.336 1.00 69.06 280 ASN A N 1
ATOM 2169 C CA . ASN A 1 280 ? 4.299 -14.804 8.975 1.00 69.06 280 ASN A CA 1
ATOM 2170 C C . ASN A 1 280 ? 3.537 -16.133 8.786 1.00 69.06 280 ASN A C 1
ATOM 2172 O O . ASN A 1 280 ? 2.649 -16.238 7.943 1.00 69.06 280 ASN A O 1
ATOM 2176 N N . VAL A 1 281 ? 3.905 -17.170 9.548 1.00 75.56 281 VAL A N 1
ATOM 2177 C CA . VAL A 1 281 ? 3.440 -18.567 9.341 1.00 75.56 281 VAL A CA 1
ATOM 2178 C C . VAL A 1 281 ? 2.413 -19.066 10.369 1.00 75.56 281 VAL A C 1
ATOM 2180 O O . VAL A 1 281 ? 2.155 -20.268 10.471 1.00 75.56 281 VAL A O 1
ATOM 2183 N N . ALA A 1 282 ? 1.850 -18.173 11.184 1.00 69.94 282 ALA A N 1
ATOM 2184 C CA . ALA A 1 282 ? 0.897 -18.544 12.227 1.00 69.94 282 ALA A CA 1
ATOM 2185 C C . ALA A 1 282 ? -0.443 -19.016 11.637 1.00 69.94 282 ALA A C 1
ATOM 2187 O O . ALA A 1 282 ? -1.141 -18.259 10.965 1.00 69.94 282 ALA A O 1
ATOM 2188 N N . SER A 1 283 ? -0.828 -20.262 11.933 1.00 70.00 283 SER A N 1
ATOM 2189 C CA . SER A 1 283 ? -2.185 -20.755 11.677 1.00 70.00 283 SER A CA 1
ATOM 2190 C C . SER A 1 283 ? -3.111 -20.346 12.823 1.00 70.00 283 SER A C 1
ATOM 2192 O O . SER A 1 283 ? -2.798 -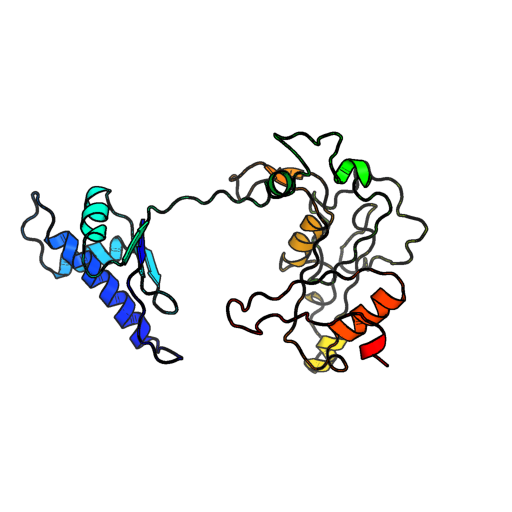20.610 13.987 1.00 70.00 283 SER A O 1
ATOM 2194 N N . MET A 1 284 ? -4.274 -19.786 12.501 1.00 68.25 284 MET A N 1
ATOM 2195 C CA . MET A 1 284 ? -5.249 -19.306 13.493 1.00 68.25 284 MET A CA 1
ATOM 2196 C C . MET A 1 284 ? -6.257 -20.381 13.933 1.00 68.25 284 MET A C 1
ATOM 2198 O O . MET A 1 284 ? -7.321 -20.071 14.463 1.00 68.25 284 MET A O 1
ATOM 2202 N N . ASP A 1 285 ? -5.915 -21.659 13.746 1.00 59.84 285 ASP A N 1
ATOM 2203 C CA . ASP A 1 285 ? -6.720 -22.776 14.232 1.00 59.84 285 ASP A CA 1
ATOM 2204 C C . ASP A 1 285 ? -6.620 -22.888 15.756 1.00 59.84 285 ASP A C 1
ATOM 2206 O O . ASP A 1 285 ? -5.555 -23.150 16.323 1.00 59.84 285 ASP A O 1
ATOM 2210 N N . SER A 1 286 ? -7.770 -22.753 16.419 1.00 50.31 286 SER A N 1
ATOM 2211 C CA . SER A 1 286 ? -7.922 -22.771 17.884 1.00 50.31 286 SER A CA 1
ATOM 2212 C C . SER A 1 286 ? -7.335 -24.001 18.599 1.00 50.31 286 SER A C 1
ATOM 2214 O O . SER A 1 286 ? -7.117 -23.954 19.807 1.00 50.31 286 SER A O 1
ATOM 2216 N N . TYR A 1 287 ? -7.046 -25.091 17.882 1.00 48.59 287 TYR A N 1
ATOM 2217 C CA . TYR A 1 287 ? -6.463 -26.316 18.437 1.00 48.59 287 TYR A CA 1
ATOM 2218 C C . TYR A 1 287 ? -4.957 -26.232 18.725 1.00 48.59 287 TYR A C 1
ATOM 2220 O O . TYR A 1 287 ? -4.468 -27.026 19.520 1.00 48.59 287 TYR A O 1
ATOM 2228 N N . ARG A 1 288 ? -4.211 -25.307 18.101 1.00 49.81 288 ARG A N 1
ATOM 2229 C CA . ARG A 1 288 ? -2.755 -25.156 18.331 1.00 49.81 288 ARG A CA 1
ATOM 2230 C C . ARG A 1 288 ? -2.389 -24.179 19.449 1.00 49.81 288 ARG A C 1
ATOM 2232 O O . ARG A 1 288 ? -1.226 -24.125 19.834 1.00 49.81 288 ARG A O 1
ATOM 2239 N N . TRP A 1 289 ? -3.362 -23.414 19.937 1.00 44.72 289 TRP A N 1
ATOM 2240 C CA . TRP A 1 289 ? -3.167 -22.334 20.908 1.00 44.72 289 TRP A CA 1
ATOM 2241 C C . TRP A 1 289 ? -3.718 -22.659 22.311 1.00 44.72 289 TRP A C 1
ATOM 2243 O O . TRP A 1 289 ? -3.668 -21.800 23.188 1.00 44.72 289 TRP A O 1
ATOM 2253 N N . ARG A 1 290 ? -4.243 -23.878 22.521 1.00 44.97 290 ARG A N 1
ATOM 2254 C CA . ARG A 1 290 ? -4.706 -24.399 23.821 1.00 44.97 290 ARG A CA 1
ATOM 2255 C C . ARG A 1 290 ? -3.670 -25.293 24.484 1.00 44.97 290 ARG A C 1
ATOM 2257 O O . ARG A 1 290 ? -2.967 -26.010 23.740 1.00 44.97 290 ARG A O 1
#

Radius of gyration: 26.44 Å; chains: 1; bounding box: 68×44×67 Å

Sequence (290 aa):
MWFTWGRHSHVSEPSSLDLDRVTDSHHELLGSFFFRLPAPVSGLPRLICKEKAKEAVFYSYTRYFNGFAAILEDEEAAEISRHPKVLSVFRNQISKLHTTNSWDFLGLERDGEIPADSTWLKAKFGEGVIIGTLDFGVWPESESFNDEGMGPVPSRWKGYCDTNDGVKCNRKLIGARYFSKGYEAEVGHPLNSSYHTTRDYNGHGTHTLSTSGGRFVSGANLLGSAYGTAKDILSVSLGFVPNEYFKDRTAIGAFHAVENGILVVAAAGNEGPAPGAVVNVASMDSYRWR

Organism: Populus tomentosa (NCBI:txid118781)

InterPro domains:
  IPR010259 Peptidase S8 propeptide/proteinase inhibitor I9 [PF05922] (18-98)
  IPR045051 Subtilisin-like protease [PTHR10795] (55-231)

pLDDT: mean 76.3, std 15.02, range [32.72, 95.0]

Secondary structure (DSSP, 8-state):
-EEEEPPP---SS--HHHHHHHHHHHHHHHHHHHTTS-SS-TT--HHHHHHHHHHHEEEEE-SSSEEEEE---HHHHHHHHTSSS--EEE----PPP-TTTHHHHTTS-BTTB--TT-HHHHTGGGTT------SS-B-TTSGGG--TT--PPPTT----B--TTS----SSS--B----HHHHHHHTSPPPGGGSSSB-SSSHHHHHHHHHH---EEEEEETTEEEEEE--------------GGG-HHHHHHHHHHHTT--------S-TTSTT---------TTS--

Foldseek 3Di:
DKFFFDDDPDDPDDDPVQQVVLVLVQLLLLLVLVQPDDDDPNPDPSVVSSVVSVVQWPAADRPGTRITHGDDDPVSQVVSQPDPGIPHDDDDDDDQDCLQPVCVVVVCADPNHRDPPHPCVVCVVVVPNDDDEDDQAADCPDQQNDCPPPDAAPPPDDAAAPPVAPDDADRRRHYFDADCVVVCVVVVHDDDCVRVDRHHPPCPRHVQVSQDGTDWDAQDADVNHNGHTRDYHHGYEDFDAADDLVPDPCNVVCLVCVVVVHDDDYDQDDPDDDPPRGTPPHDNPPVVVD